Protein AF-A0A2Z6R8T0-F1 (afdb_monomer)

Structure (mmCIF, N/CA/C/O backbone):
data_AF-A0A2Z6R8T0-F1
#
_entry.id   AF-A0A2Z6R8T0-F1
#
loop_
_atom_site.group_PDB
_atom_site.id
_atom_site.type_symbol
_atom_site.label_atom_id
_atom_site.label_alt_id
_atom_site.label_comp_id
_atom_site.label_asym_id
_atom_site.label_entity_id
_atom_site.label_seq_id
_atom_site.pdbx_PDB_ins_code
_atom_site.Cartn_x
_atom_site.Cartn_y
_atom_site.Cartn_z
_atom_site.occupancy
_atom_site.B_iso_or_equiv
_atom_site.auth_seq_id
_atom_site.auth_comp_id
_atom_site.auth_asym_id
_atom_site.auth_atom_id
_atom_site.pdbx_PDB_model_num
ATOM 1 N N . MET A 1 1 ? 4.415 -31.921 24.844 1.00 36.06 1 MET A N 1
ATOM 2 C CA . MET A 1 1 ? 5.696 -31.479 24.240 1.00 36.06 1 MET A CA 1
ATOM 3 C C . MET A 1 1 ? 5.583 -31.137 22.751 1.00 36.06 1 MET A C 1
ATOM 5 O O . MET A 1 1 ? 6.279 -30.236 22.316 1.00 36.06 1 MET A O 1
ATOM 9 N N . THR A 1 2 ? 4.698 -31.768 21.972 1.00 36.16 2 THR A N 1
ATOM 10 C CA . THR A 1 2 ? 4.536 -31.532 20.517 1.00 36.16 2 THR A CA 1
ATOM 11 C C . THR A 1 2 ? 3.892 -30.192 20.123 1.00 36.16 2 THR A C 1
ATOM 13 O O . THR A 1 2 ? 4.197 -29.672 19.056 1.00 36.16 2 THR A O 1
ATOM 16 N N . GLN A 1 3 ? 3.053 -29.580 20.970 1.00 38.09 3 GLN A N 1
ATOM 17 C CA . GLN A 1 3 ? 2.440 -28.269 20.673 1.00 38.09 3 GLN A CA 1
ATOM 18 C C . GLN A 1 3 ? 3.437 -27.099 20.711 1.00 38.09 3 GLN A C 1
ATOM 20 O O . GLN A 1 3 ? 3.362 -26.214 19.866 1.00 38.09 3 GLN A O 1
ATOM 25 N N . GLN A 1 4 ? 4.405 -27.118 21.634 1.00 33.84 4 GLN A N 1
ATOM 26 C CA . GLN A 1 4 ? 5.389 -26.035 21.775 1.00 33.84 4 GLN A CA 1
ATOM 27 C C . GLN A 1 4 ? 6.433 -26.021 20.649 1.00 33.84 4 GLN A C 1
ATOM 29 O O . GLN A 1 4 ? 6.878 -24.946 20.258 1.00 33.84 4 GLN A O 1
ATOM 34 N N . LEU A 1 5 ? 6.783 -27.181 20.075 1.00 37.91 5 LEU A N 1
ATOM 35 C CA . LEU A 1 5 ? 7.640 -27.223 18.880 1.00 37.91 5 LEU A CA 1
ATOM 36 C C . LEU A 1 5 ? 6.941 -26.611 17.651 1.00 37.91 5 LEU A C 1
ATOM 38 O O . LEU A 1 5 ? 7.591 -25.952 16.843 1.00 37.91 5 LEU A O 1
ATOM 42 N N . ASN A 1 6 ? 5.617 -26.772 17.537 1.00 51.34 6 ASN A N 1
ATOM 43 C CA . ASN A 1 6 ? 4.845 -26.274 16.397 1.00 51.34 6 ASN A CA 1
ATOM 44 C C . ASN A 1 6 ? 4.724 -24.740 16.380 1.00 51.34 6 ASN A C 1
ATOM 46 O O . ASN A 1 6 ? 4.788 -24.145 15.308 1.00 51.34 6 ASN A O 1
ATOM 50 N N . GLU A 1 7 ? 4.585 -24.072 17.528 1.00 50.59 7 GLU A N 1
ATOM 51 C CA . GLU A 1 7 ? 4.497 -22.601 17.568 1.00 50.59 7 GLU A CA 1
ATOM 52 C C . GLU A 1 7 ? 5.821 -21.923 17.201 1.00 50.59 7 GLU A C 1
ATOM 54 O O . GLU A 1 7 ? 5.829 -20.927 16.476 1.00 50.59 7 GLU A O 1
ATOM 59 N N . VAL A 1 8 ? 6.947 -22.488 17.642 1.00 51.62 8 VAL A N 1
ATOM 60 C CA . VAL A 1 8 ? 8.281 -21.916 17.405 1.00 51.62 8 VAL A CA 1
ATOM 61 C C . VAL A 1 8 ? 8.674 -22.008 15.927 1.00 51.62 8 VAL A C 1
ATOM 63 O O . VAL A 1 8 ? 9.162 -21.029 15.355 1.00 51.62 8 VAL A O 1
ATOM 66 N N . GLU A 1 9 ? 8.401 -23.140 15.273 1.00 55.25 9 GLU A N 1
ATOM 67 C CA . GLU A 1 9 ? 8.632 -23.310 13.830 1.00 55.25 9 GLU A CA 1
ATOM 68 C C . GLU A 1 9 ? 7.713 -22.420 12.985 1.00 55.25 9 GLU A C 1
ATOM 70 O O . GLU A 1 9 ? 8.136 -21.840 11.987 1.00 55.25 9 GLU A O 1
ATOM 75 N N . THR A 1 10 ? 6.453 -22.268 13.397 1.00 55.56 10 THR A N 1
ATOM 76 C CA . THR A 1 10 ? 5.483 -21.451 12.656 1.00 55.56 10 THR A CA 1
ATOM 77 C C . THR A 1 10 ? 5.811 -19.961 12.790 1.00 55.56 10 THR A C 1
ATOM 79 O O . THR A 1 10 ? 5.763 -19.226 11.804 1.00 55.56 10 THR A O 1
ATOM 82 N N . SER A 1 11 ? 6.237 -19.525 13.979 1.00 58.16 11 SER A N 1
ATOM 83 C CA . SER A 1 11 ? 6.697 -18.156 14.237 1.00 58.16 11 SER A CA 1
ATOM 84 C C . SER A 1 11 ? 7.939 -17.804 13.410 1.00 58.16 11 SER A C 1
ATOM 86 O O . SER A 1 11 ? 7.965 -16.790 12.710 1.00 58.16 11 SER A O 1
ATOM 88 N N . THR A 1 12 ? 8.935 -18.695 13.378 1.00 61.31 12 THR A N 1
ATOM 89 C CA . THR A 1 12 ? 10.154 -18.494 12.574 1.00 61.31 12 THR A CA 1
ATOM 90 C C . THR A 1 12 ? 9.884 -18.499 11.063 1.00 61.31 12 THR A C 1
ATOM 92 O O . THR A 1 12 ? 10.553 -17.779 10.314 1.00 61.31 12 THR A O 1
ATOM 95 N N . LEU A 1 13 ? 8.879 -19.247 10.593 1.00 59.88 13 LEU A N 1
ATOM 96 C CA . LEU A 1 13 ? 8.435 -19.232 9.195 1.00 59.88 13 LEU A CA 1
ATOM 97 C C . LEU A 1 13 ? 7.748 -17.905 8.822 1.00 59.88 13 LEU A C 1
ATOM 99 O O . LEU A 1 13 ? 8.055 -17.317 7.781 1.00 59.88 13 LEU A O 1
ATOM 103 N N . PHE A 1 14 ? 6.864 -17.401 9.690 1.00 60.88 14 PHE A N 1
ATOM 104 C CA . PHE A 1 14 ? 6.216 -16.100 9.506 1.00 60.88 14 PHE A CA 1
ATOM 105 C C . PHE A 1 14 ? 7.237 -14.958 9.502 1.00 60.88 14 PHE A C 1
ATOM 107 O O . PHE A 1 14 ? 7.169 -14.087 8.634 1.00 60.88 14 PHE A O 1
ATOM 114 N N . GLU A 1 15 ? 8.240 -14.995 10.382 1.00 61.56 15 GLU A N 1
ATOM 115 C CA . GLU A 1 15 ? 9.331 -14.015 10.384 1.00 61.56 15 GLU A CA 1
ATOM 116 C C . GLU A 1 15 ? 10.131 -14.011 9.070 1.00 61.56 15 GLU A C 1
ATOM 118 O O . GLU A 1 15 ? 10.481 -12.939 8.565 1.00 61.56 15 GLU A O 1
ATOM 123 N N . ARG A 1 16 ? 10.392 -15.179 8.460 1.00 58.00 16 ARG A N 1
ATOM 124 C CA . ARG A 1 16 ? 11.069 -15.260 7.148 1.00 58.00 16 ARG A CA 1
ATOM 125 C C . ARG A 1 16 ? 10.216 -14.711 6.004 1.00 58.00 16 ARG A C 1
ATOM 127 O O . ARG A 1 16 ? 10.747 -14.034 5.120 1.00 58.00 16 ARG A O 1
ATOM 134 N N . LEU A 1 17 ? 8.908 -14.962 6.014 1.00 54.94 17 LEU A N 1
ATOM 135 C CA . LEU A 1 17 ? 7.981 -14.450 4.996 1.00 54.94 17 LEU A CA 1
ATOM 136 C C . LEU A 1 17 ? 7.790 -12.928 5.097 1.00 54.94 17 LEU A C 1
ATOM 138 O O . LEU A 1 17 ? 7.746 -12.234 4.079 1.00 54.94 17 LEU A O 1
ATOM 142 N N . VAL A 1 18 ? 7.766 -12.391 6.320 1.00 58.59 18 VAL A N 1
ATOM 143 C CA . VAL A 1 18 ? 7.743 -10.942 6.570 1.00 58.59 18 VAL A CA 1
ATOM 144 C C . VAL A 1 18 ? 9.048 -10.289 6.103 1.00 58.59 18 VAL A C 1
ATOM 146 O O . VAL A 1 18 ? 9.000 -9.275 5.408 1.00 58.59 18 VAL A O 1
ATOM 149 N N . LYS A 1 19 ? 10.210 -10.899 6.385 1.00 57.78 19 LYS A N 1
ATOM 150 C CA . LYS A 1 19 ? 11.523 -10.410 5.915 1.00 57.78 19 LYS A CA 1
ATOM 151 C C . LYS A 1 19 ? 11.686 -10.438 4.393 1.00 57.78 19 LYS A C 1
ATOM 153 O O . LYS A 1 19 ? 12.474 -9.668 3.853 1.00 57.78 19 LYS A O 1
ATOM 158 N N . THR A 1 20 ? 10.968 -11.310 3.685 1.00 50.81 20 THR A N 1
ATOM 159 C CA . THR A 1 20 ? 11.075 -11.428 2.222 1.00 50.81 20 THR A CA 1
ATOM 160 C C . THR A 1 20 ? 10.117 -10.525 1.445 1.00 50.81 20 THR A C 1
ATOM 162 O O . THR A 1 20 ? 10.292 -10.420 0.233 1.00 50.81 20 THR A O 1
ATOM 165 N N . GLY A 1 21 ? 9.203 -9.813 2.118 1.00 47.00 21 GLY A N 1
ATOM 166 C CA . GLY A 1 21 ? 8.286 -8.841 1.507 1.00 47.00 21 GLY A CA 1
ATOM 167 C C . GLY A 1 21 ? 6.941 -9.420 1.046 1.00 47.00 21 GLY A C 1
ATOM 168 O O . GLY A 1 21 ? 6.123 -8.692 0.494 1.00 47.00 21 GLY A O 1
ATOM 169 N N . ASN A 1 22 ? 6.664 -10.701 1.311 1.00 52.53 22 ASN A N 1
ATOM 170 C CA . ASN A 1 22 ? 5.458 -11.408 0.855 1.00 52.53 22 ASN A CA 1
ATOM 171 C C . ASN A 1 22 ? 4.280 -11.282 1.844 1.00 52.53 22 ASN A C 1
ATOM 173 O O . ASN A 1 22 ? 3.711 -12.273 2.308 1.00 52.53 22 ASN A O 1
ATOM 177 N N . GLN A 1 23 ? 3.901 -10.045 2.178 1.00 56.34 23 GLN A N 1
ATOM 178 C CA . GLN A 1 23 ? 2.890 -9.752 3.205 1.00 56.34 23 GLN A CA 1
ATOM 179 C C . GLN A 1 23 ? 1.462 -10.199 2.837 1.00 56.34 23 GLN A C 1
ATOM 181 O O . GLN A 1 23 ? 0.683 -10.529 3.732 1.00 56.34 23 GLN A O 1
ATOM 186 N N . GLU A 1 24 ? 1.100 -10.253 1.550 1.00 53.66 24 GLU A N 1
ATOM 187 C CA . GLU A 1 24 ? -0.225 -10.743 1.129 1.00 53.66 24 GLU A CA 1
ATOM 188 C C . GLU A 1 24 ? -0.387 -12.252 1.333 1.00 53.66 24 GLU A C 1
ATOM 190 O O . GLU A 1 24 ? -1.402 -12.688 1.874 1.00 53.66 24 GLU A O 1
ATOM 195 N N . LYS A 1 25 ? 0.641 -13.048 1.017 1.00 55.81 25 LYS A N 1
ATOM 196 C CA . LYS A 1 25 ? 0.632 -14.501 1.260 1.00 55.81 25 LYS A CA 1
ATOM 197 C C . LYS A 1 25 ? 0.604 -14.835 2.753 1.00 55.81 25 LYS A C 1
ATOM 199 O O . LYS A 1 25 ? -0.057 -15.786 3.154 1.00 55.81 25 LYS A O 1
ATOM 204 N N . VAL A 1 26 ? 1.241 -14.012 3.593 1.00 57.81 26 VAL A N 1
ATOM 205 C CA . VAL A 1 26 ? 1.139 -14.107 5.061 1.00 57.81 26 VAL A CA 1
ATOM 206 C C . VAL A 1 26 ? -0.297 -13.866 5.532 1.00 57.81 26 VAL A C 1
ATOM 208 O O . VAL A 1 26 ? -0.807 -14.643 6.336 1.00 57.81 26 VAL A O 1
ATOM 211 N N . LYS A 1 27 ? -0.982 -12.844 5.002 1.00 60.69 27 LYS A N 1
ATOM 212 C CA . LYS A 1 27 ? -2.396 -12.577 5.321 1.00 60.69 27 LYS A CA 1
ATOM 213 C C . LYS A 1 27 ? -3.312 -13.714 4.869 1.00 60.69 27 LYS A C 1
ATOM 215 O O . LYS A 1 27 ? -4.227 -14.072 5.604 1.00 60.69 27 LYS A O 1
ATOM 220 N N . GLU A 1 28 ? -3.057 -14.302 3.704 1.00 62.91 28 GLU A N 1
ATOM 221 C CA . GLU A 1 28 ? -3.841 -15.424 3.180 1.00 62.91 28 GLU A CA 1
ATOM 222 C C . GLU A 1 28 ? -3.639 -16.714 3.996 1.00 62.91 28 GLU A C 1
ATOM 224 O O . GLU A 1 28 ? -4.601 -17.426 4.281 1.00 62.91 28 GLU A O 1
ATOM 229 N N . LEU A 1 29 ? -2.407 -16.984 4.443 1.00 60.78 29 LEU A N 1
ATOM 230 C CA . LEU A 1 29 ? -2.080 -18.107 5.330 1.00 60.78 29 LEU A CA 1
ATOM 231 C C . LEU A 1 29 ? -2.691 -17.941 6.724 1.00 60.78 29 LEU A C 1
ATOM 233 O O . LEU A 1 29 ? -3.266 -18.889 7.254 1.00 60.78 29 LEU A O 1
ATOM 237 N N . ILE A 1 30 ? -2.622 -16.734 7.294 1.00 60.47 30 ILE A N 1
ATOM 238 C CA . ILE A 1 30 ? -3.270 -16.402 8.570 1.00 60.47 30 ILE A CA 1
ATOM 239 C C . ILE A 1 30 ? -4.784 -16.590 8.446 1.00 60.47 30 ILE A C 1
ATOM 241 O O . ILE A 1 30 ? -5.392 -17.258 9.278 1.00 60.47 30 ILE A O 1
ATOM 245 N N . LYS A 1 31 ? -5.390 -16.075 7.372 1.00 62.12 31 LYS A N 1
ATOM 246 C CA . LYS A 1 31 ? -6.821 -16.231 7.099 1.00 62.12 31 LYS A CA 1
ATOM 247 C C . LYS A 1 31 ? -7.223 -17.710 6.998 1.00 62.12 31 LYS A C 1
ATOM 249 O O . LYS A 1 31 ? -8.135 -18.124 7.702 1.00 62.12 31 LYS A O 1
ATOM 254 N N . LYS A 1 32 ? -6.485 -18.529 6.237 1.00 60.16 32 LYS A N 1
ATOM 255 C CA . LYS A 1 32 ? -6.730 -19.983 6.120 1.00 60.16 32 LYS A CA 1
ATOM 256 C C . LYS A 1 32 ? -6.549 -20.742 7.440 1.00 60.16 32 LYS A C 1
ATOM 258 O O . LYS A 1 32 ? -7.239 -21.735 7.660 1.00 60.16 32 LYS A O 1
ATOM 263 N N . TYR A 1 33 ? -5.633 -20.300 8.304 1.00 57.03 33 TYR A N 1
ATOM 264 C CA . TYR A 1 33 ? -5.404 -20.905 9.619 1.00 57.03 33 TYR A CA 1
ATOM 265 C C . TYR A 1 33 ? -6.569 -20.643 10.585 1.00 57.03 33 TYR A C 1
ATOM 267 O O . TYR A 1 33 ? -6.997 -21.554 11.289 1.00 57.03 33 TYR A O 1
ATOM 275 N N . TYR A 1 34 ? -7.121 -19.426 10.587 1.00 50.69 34 TYR A N 1
ATOM 276 C CA . TYR A 1 34 ? -8.249 -19.074 11.453 1.00 50.69 34 TYR A CA 1
ATOM 277 C C . TYR A 1 34 ? -9.602 -19.555 10.900 1.00 50.69 34 TYR A C 1
ATOM 279 O O . TYR A 1 34 ? -10.393 -20.095 11.664 1.00 50.69 34 TYR A O 1
ATOM 287 N N . GLU A 1 35 ? -9.834 -19.504 9.583 1.00 52.47 35 GLU A N 1
ATOM 288 C CA . GLU A 1 35 ? -11.075 -20.008 8.960 1.00 52.47 35 GLU A CA 1
ATOM 289 C C . GLU A 1 35 ? -11.268 -21.526 9.131 1.00 52.47 35 GLU A C 1
ATOM 291 O O . GLU A 1 35 ? -12.398 -22.008 9.183 1.00 52.47 35 GLU A O 1
ATOM 296 N N . LYS A 1 36 ? -10.184 -22.304 9.259 1.00 51.44 36 LYS A N 1
ATOM 297 C CA . LYS A 1 36 ? -10.261 -23.756 9.508 1.00 51.44 36 LYS A CA 1
ATOM 298 C C . LYS A 1 36 ? -10.483 -24.124 10.981 1.00 51.44 36 LYS A C 1
ATOM 300 O O . LYS A 1 36 ? -10.856 -25.265 11.245 1.00 51.44 36 LYS A O 1
ATOM 305 N N . ASN A 1 37 ? -10.290 -23.188 11.914 1.00 47.38 37 ASN A N 1
ATOM 306 C CA . ASN A 1 37 ? -10.560 -23.395 13.341 1.00 47.38 37 ASN A CA 1
ATOM 307 C C . ASN A 1 37 ? -12.014 -23.074 13.739 1.00 47.38 37 ASN A C 1
ATOM 309 O O . ASN A 1 37 ? -12.416 -23.433 14.842 1.00 47.38 37 ASN A O 1
ATOM 313 N N . ASP A 1 38 ? -12.807 -22.486 12.835 1.00 41.19 38 ASP A N 1
ATOM 314 C CA . ASP A 1 38 ? -14.215 -22.129 13.076 1.00 41.19 38 ASP A CA 1
ATOM 315 C C . ASP A 1 38 ? -15.236 -23.180 12.581 1.00 41.19 38 ASP A C 1
ATOM 317 O O . ASP A 1 38 ? -16.443 -22.988 12.732 1.00 41.19 38 ASP A O 1
ATOM 321 N N . ILE A 1 39 ? -14.808 -24.321 12.019 1.00 42.84 39 ILE A N 1
ATOM 322 C CA . ILE A 1 39 ? -15.738 -25.371 11.557 1.00 42.84 39 ILE A CA 1
ATOM 323 C C . ILE A 1 39 ? -15.861 -26.480 12.610 1.00 42.84 39 ILE A C 1
ATOM 325 O O . ILE A 1 39 ? -14.972 -27.319 12.785 1.00 42.84 39 ILE A O 1
ATOM 329 N N . GLY A 1 40 ? -17.009 -26.468 13.289 1.00 41.66 40 GLY A N 1
ATOM 330 C CA . GLY A 1 40 ? -17.415 -27.412 14.324 1.00 41.66 40 GLY A CA 1
ATOM 331 C C . GLY A 1 40 ? -17.346 -28.896 13.934 1.00 41.66 40 GLY A C 1
ATOM 332 O O . GLY A 1 40 ? -17.469 -29.285 12.774 1.00 41.66 40 GLY A O 1
ATOM 333 N N . GLU A 1 41 ? -17.064 -29.694 14.968 1.00 49.62 41 GLU A N 1
ATOM 334 C CA . GLU A 1 41 ? -17.566 -31.046 15.270 1.00 49.62 41 GLU A CA 1
ATOM 335 C C . GLU A 1 41 ? -17.915 -31.966 14.082 1.00 49.62 41 GLU A C 1
ATOM 337 O O . GLU A 1 41 ? -18.924 -31.781 13.411 1.00 49.62 41 GLU A O 1
ATOM 342 N N . GLY A 1 42 ? -17.124 -33.034 13.863 1.00 46.06 42 GLY A N 1
ATOM 343 C CA . GLY A 1 42 ? -17.616 -34.130 13.013 1.00 46.06 42 GLY A CA 1
ATOM 344 C C . GLY A 1 42 ? -16.653 -35.197 12.481 1.00 46.06 42 GLY A C 1
ATOM 345 O O . GLY A 1 42 ? -17.133 -36.165 11.905 1.00 46.06 42 GLY A O 1
ATOM 346 N N . SER A 1 43 ? -15.326 -35.108 12.633 1.00 46.69 43 SER A N 1
ATOM 347 C CA . SER A 1 43 ? -14.443 -36.183 12.130 1.00 46.69 43 SER A CA 1
ATOM 348 C C . SER A 1 43 ? -13.223 -36.422 13.013 1.00 46.69 43 SER A C 1
ATOM 350 O O . SER A 1 43 ? -12.589 -35.455 13.438 1.00 46.69 43 SER A O 1
ATOM 352 N N . SER A 1 44 ? -12.906 -37.706 13.238 1.00 55.34 44 SER A N 1
ATOM 353 C CA . SER A 1 44 ? -11.791 -38.223 14.049 1.00 55.34 44 SER A CA 1
ATOM 354 C C . SER A 1 44 ? -10.526 -37.362 13.935 1.00 55.34 44 SER A C 1
ATOM 356 O O . SER A 1 44 ? -10.038 -37.101 12.829 1.00 55.34 44 SER A O 1
ATOM 358 N N . GLN A 1 45 ? -10.029 -36.899 15.087 1.00 49.84 45 GLN A N 1
ATOM 359 C CA . GLN A 1 45 ? -8.907 -35.961 15.206 1.00 49.84 45 GLN A CA 1
ATOM 360 C C . GLN A 1 45 ? -7.658 -36.425 14.438 1.00 49.84 45 GLN A C 1
ATOM 362 O O . GLN A 1 45 ? -6.983 -35.592 13.835 1.00 49.84 45 GLN A O 1
ATOM 367 N N . ASP A 1 46 ? -7.404 -37.731 14.354 1.00 47.78 46 ASP A N 1
ATOM 368 C CA . ASP A 1 46 ? -6.201 -38.280 13.715 1.00 47.78 46 ASP A CA 1
ATOM 369 C C . ASP A 1 46 ? -6.201 -38.142 12.186 1.00 47.78 46 ASP A C 1
ATOM 371 O O . ASP A 1 46 ? -5.163 -37.889 11.570 1.00 47.78 46 ASP A O 1
ATOM 375 N N . TYR A 1 47 ? -7.373 -38.229 11.546 1.00 53.12 47 TYR A N 1
ATOM 376 C CA . TYR A 1 47 ? -7.482 -38.010 10.100 1.00 53.12 47 TYR A CA 1
ATOM 377 C C . TYR A 1 47 ? -7.314 -36.523 9.748 1.00 53.12 47 TYR A C 1
ATOM 379 O O . TYR A 1 47 ? -6.727 -36.175 8.722 1.00 53.12 47 TYR A O 1
ATOM 387 N N . ARG A 1 48 ? -7.782 -35.630 10.632 1.00 54.25 48 ARG A N 1
ATOM 388 C CA . ARG A 1 48 ? -7.613 -34.175 10.493 1.00 54.25 48 ARG A CA 1
ATOM 389 C C . ARG A 1 48 ? -6.148 -33.759 10.634 1.00 54.25 48 ARG A C 1
ATOM 391 O O . ARG A 1 48 ? -5.679 -32.975 9.814 1.00 54.25 48 ARG A O 1
ATOM 398 N N . ILE A 1 49 ? -5.425 -34.302 11.614 1.00 53.47 49 ILE A N 1
ATOM 399 C CA . ILE A 1 49 ? -4.008 -33.978 11.847 1.00 53.47 49 ILE A CA 1
ATOM 400 C C . ILE A 1 49 ? -3.145 -34.426 10.660 1.00 53.47 49 ILE A C 1
ATOM 402 O O . ILE A 1 49 ? -2.401 -33.615 10.114 1.00 53.47 49 ILE A O 1
ATOM 406 N N . ASN A 1 50 ? -3.323 -35.659 10.176 1.00 58.62 50 ASN A N 1
ATOM 407 C CA . ASN A 1 50 ? -2.564 -36.167 9.027 1.00 58.62 50 ASN A CA 1
ATOM 408 C C . ASN A 1 50 ? -2.817 -35.371 7.737 1.00 58.62 50 ASN A C 1
ATOM 410 O O . ASN A 1 50 ? -1.894 -35.116 6.961 1.00 58.62 50 ASN A O 1
ATOM 414 N N . LYS A 1 51 ? -4.061 -34.933 7.506 1.00 60.00 51 LYS A N 1
ATOM 415 C CA . LYS A 1 51 ? -4.393 -34.092 6.348 1.00 60.00 51 LYS A CA 1
ATOM 416 C C . LYS A 1 51 ? -3.742 -32.708 6.446 1.00 60.00 51 LYS A C 1
ATOM 418 O O . LYS A 1 51 ? -3.220 -32.209 5.451 1.00 60.00 51 LYS A O 1
ATOM 423 N N . LEU A 1 52 ? -3.729 -32.114 7.639 1.00 55.59 52 LEU A N 1
ATOM 424 C CA . LEU A 1 52 ? -3.073 -30.828 7.886 1.00 55.59 52 LEU A CA 1
ATOM 425 C C . LEU A 1 52 ? -1.545 -30.921 7.755 1.00 55.59 52 LEU A C 1
ATOM 427 O O . LEU A 1 52 ? -0.932 -29.995 7.231 1.00 55.59 52 LEU A O 1
ATOM 431 N N . GLU A 1 53 ? -0.923 -32.033 8.154 1.00 60.06 53 GLU A N 1
ATOM 432 C CA . GLU A 1 53 ? 0.519 -32.251 7.965 1.00 60.06 53 GLU A CA 1
ATOM 433 C C . GLU A 1 53 ? 0.912 -32.411 6.490 1.00 60.06 53 GLU A C 1
ATOM 435 O O . GLU A 1 53 ? 1.941 -31.878 6.058 1.00 60.06 53 GLU A O 1
ATOM 440 N N . LEU A 1 54 ? 0.085 -33.095 5.694 1.00 65.62 54 LEU A N 1
ATOM 441 C CA . LEU A 1 54 ? 0.279 -33.214 4.246 1.00 65.62 54 LEU A CA 1
ATOM 442 C C . LEU A 1 54 ? 0.135 -31.861 3.536 1.00 65.62 54 LEU A C 1
ATOM 444 O O . LEU A 1 54 ? 0.984 -31.506 2.716 1.00 65.62 54 LEU A O 1
ATOM 448 N N . GLU A 1 55 ? -0.885 -31.077 3.891 1.00 58.75 55 GLU A N 1
ATOM 449 C CA . GLU A 1 55 ? -1.079 -29.723 3.356 1.00 58.75 55 GLU A CA 1
ATOM 450 C C . GLU A 1 55 ? 0.050 -28.770 3.797 1.00 58.75 55 GLU A C 1
ATOM 452 O O . GLU A 1 55 ? 0.538 -27.982 2.985 1.00 58.75 55 GLU A O 1
ATOM 457 N N . LYS A 1 56 ? 0.554 -28.895 5.037 1.00 59.62 56 LYS A N 1
ATOM 458 C CA . LYS A 1 56 ? 1.734 -28.156 5.529 1.00 59.62 56 LYS A CA 1
ATOM 459 C C . LYS A 1 56 ? 2.973 -28.470 4.685 1.00 59.62 56 LYS A C 1
ATOM 461 O O . LYS A 1 56 ? 3.669 -27.548 4.265 1.00 59.62 56 LYS A O 1
ATOM 466 N N . LYS A 1 57 ? 3.241 -29.749 4.392 1.00 67.94 57 LYS A N 1
ATOM 467 C CA . LYS A 1 57 ? 4.378 -30.154 3.542 1.00 67.94 57 LYS A CA 1
ATOM 468 C C . LYS A 1 57 ? 4.266 -29.627 2.110 1.00 67.94 57 LYS A C 1
ATOM 470 O O . LYS A 1 57 ? 5.278 -29.213 1.550 1.00 67.94 57 LYS A O 1
ATOM 475 N N . ALA A 1 58 ? 3.065 -29.623 1.532 1.00 65.81 58 ALA A N 1
ATOM 476 C CA . ALA A 1 58 ? 2.839 -29.086 0.191 1.00 65.81 58 ALA A CA 1
ATOM 477 C C . ALA A 1 58 ? 3.123 -27.575 0.127 1.00 65.81 58 ALA A C 1
ATOM 479 O O . ALA A 1 58 ? 3.855 -27.127 -0.752 1.00 65.81 58 ALA A O 1
ATOM 480 N N . LEU A 1 59 ? 2.640 -26.816 1.116 1.00 58.06 59 LEU A N 1
ATOM 481 C CA . LEU A 1 59 ? 2.862 -25.370 1.203 1.00 58.06 59 LEU A CA 1
ATOM 482 C C . LEU A 1 59 ? 4.335 -25.007 1.425 1.00 58.06 59 LEU A C 1
ATOM 484 O O . LEU A 1 59 ? 4.826 -24.053 0.830 1.00 58.06 59 LEU A O 1
ATOM 488 N N . ILE A 1 60 ? 5.063 -25.772 2.246 1.00 64.19 60 ILE A N 1
ATOM 489 C CA . ILE A 1 60 ? 6.507 -25.561 2.443 1.00 64.19 60 ILE A CA 1
ATOM 490 C C . ILE A 1 60 ? 7.261 -25.729 1.118 1.00 64.19 60 ILE A C 1
ATOM 492 O O . ILE A 1 60 ? 8.119 -24.913 0.791 1.00 64.19 60 ILE A O 1
ATOM 496 N N . LYS A 1 61 ? 6.903 -26.747 0.328 1.00 69.12 61 LYS A N 1
ATOM 497 C CA . LYS A 1 61 ? 7.540 -27.014 -0.965 1.00 69.12 61 LYS A CA 1
ATOM 498 C C . LYS A 1 61 ? 7.282 -25.896 -1.984 1.00 69.12 61 LYS A C 1
ATOM 500 O O . LYS A 1 61 ? 8.202 -25.498 -2.688 1.00 69.12 61 LYS A O 1
ATOM 505 N N . GLU A 1 62 ? 6.063 -25.362 -2.014 1.00 62.47 62 GLU A N 1
ATOM 506 C CA . GLU A 1 62 ? 5.675 -24.242 -2.882 1.00 62.47 62 GLU A CA 1
ATOM 507 C C . GLU A 1 62 ? 6.389 -22.932 -2.486 1.00 62.47 62 GLU A C 1
ATOM 509 O O . GLU A 1 62 ? 6.804 -22.148 -3.339 1.00 62.47 62 GLU A O 1
ATOM 514 N N . ILE A 1 63 ? 6.613 -22.711 -1.185 1.00 55.94 63 ILE A N 1
ATOM 515 C CA . ILE A 1 63 ? 7.385 -21.568 -0.671 1.00 55.94 63 ILE A CA 1
ATOM 516 C C . ILE A 1 63 ? 8.869 -21.673 -1.050 1.00 55.94 63 ILE A C 1
ATOM 518 O O . ILE A 1 63 ? 9.458 -20.673 -1.462 1.00 55.94 63 ILE A O 1
ATOM 522 N N . ASP A 1 64 ? 9.470 -22.860 -0.945 1.00 63.19 64 ASP A N 1
ATOM 523 C CA . ASP A 1 64 ? 10.865 -23.086 -1.348 1.00 63.19 64 ASP A CA 1
ATOM 524 C C . ASP A 1 64 ? 11.077 -22.877 -2.858 1.00 63.19 64 ASP A C 1
ATOM 526 O O . ASP A 1 64 ? 12.149 -22.439 -3.281 1.00 63.19 64 ASP A O 1
ATOM 530 N N . GLU A 1 65 ? 10.061 -23.148 -3.679 1.00 67.56 65 GLU A N 1
ATOM 531 C CA . GLU A 1 65 ? 10.070 -22.845 -5.115 1.00 67.56 65 GLU A CA 1
ATOM 532 C C . GLU A 1 65 ? 10.007 -21.336 -5.389 1.00 67.56 65 GLU A C 1
ATOM 534 O O . GLU A 1 65 ? 10.775 -20.828 -6.203 1.00 67.56 65 GLU A O 1
ATOM 539 N N . LEU A 1 66 ? 9.187 -20.595 -4.640 1.00 53.25 66 LEU A N 1
ATOM 540 C CA . LEU A 1 66 ? 9.069 -19.135 -4.756 1.00 53.25 66 LEU A CA 1
ATOM 541 C C . LEU A 1 66 ? 10.311 -18.381 -4.257 1.00 53.25 66 LEU A C 1
ATOM 543 O O . LEU A 1 66 ? 10.613 -17.293 -4.742 1.00 53.25 66 LEU A O 1
ATOM 547 N N . LEU A 1 67 ? 11.052 -18.940 -3.297 1.00 54.44 67 LEU A N 1
ATOM 548 C CA . LEU A 1 67 ? 12.313 -18.365 -2.812 1.00 54.44 67 LEU A CA 1
ATOM 549 C C . LEU A 1 67 ? 13.479 -18.533 -3.800 1.00 54.44 67 LEU A C 1
ATOM 551 O O . LEU A 1 67 ? 14.508 -17.878 -3.628 1.00 54.44 67 LEU A O 1
ATOM 555 N N . LYS A 1 68 ? 13.331 -19.378 -4.829 1.00 60.91 68 LYS A N 1
ATOM 556 C CA . LYS A 1 68 ? 14.310 -19.512 -5.920 1.00 60.91 68 LYS A CA 1
ATOM 557 C C . LYS A 1 68 ? 14.148 -18.449 -7.009 1.00 60.91 68 LYS A C 1
ATOM 559 O O . LYS A 1 68 ? 15.042 -18.326 -7.846 1.00 60.91 68 LYS A O 1
ATOM 564 N N . GLU A 1 69 ? 13.058 -17.679 -7.018 1.00 46.38 69 GLU A N 1
ATOM 565 C CA . GLU A 1 69 ? 12.872 -16.613 -8.004 1.00 46.38 69 GLU A CA 1
ATOM 566 C C . GLU A 1 69 ? 13.727 -15.376 -7.656 1.00 46.38 69 GLU A C 1
ATOM 568 O O . GLU A 1 69 ? 13.676 -14.871 -6.528 1.00 46.38 69 GLU A O 1
ATOM 573 N N . PRO A 1 70 ? 14.545 -14.866 -8.597 1.00 39.94 70 PRO A N 1
ATOM 574 C CA . PRO A 1 70 ? 15.454 -13.760 -8.330 1.00 39.94 70 PRO A CA 1
ATOM 575 C C . PRO A 1 70 ? 14.682 -12.445 -8.162 1.00 39.94 70 PRO A C 1
ATOM 577 O O . PRO A 1 70 ? 13.884 -12.054 -9.015 1.00 39.94 70 PRO A O 1
ATOM 580 N N . LYS A 1 71 ? 14.955 -11.732 -7.063 1.00 45.38 71 LYS A N 1
ATOM 581 C CA . LYS A 1 71 ? 14.375 -10.413 -6.775 1.00 45.38 71 LYS A CA 1
ATOM 582 C C . LYS A 1 71 ? 14.954 -9.333 -7.703 1.00 45.38 71 LYS A C 1
ATOM 584 O O . LYS A 1 71 ? 16.168 -9.311 -7.902 1.00 45.38 71 LYS A O 1
ATOM 589 N N . PRO A 1 72 ? 14.139 -8.394 -8.218 1.00 40.56 72 PRO A N 1
ATOM 590 C CA . PRO A 1 72 ? 14.650 -7.177 -8.831 1.00 40.56 72 PRO A CA 1
ATOM 591 C C . PRO A 1 72 ? 15.037 -6.160 -7.745 1.00 40.56 72 PRO A C 1
ATOM 593 O O . PRO A 1 72 ? 14.202 -5.729 -6.951 1.00 40.56 72 PRO A O 1
ATOM 596 N N . ASP A 1 73 ? 16.308 -5.761 -7.731 1.00 35.12 73 ASP A N 1
ATOM 597 C CA . ASP A 1 73 ? 16.800 -4.637 -6.934 1.00 35.12 73 ASP A CA 1
ATOM 598 C C . ASP A 1 73 ? 16.296 -3.314 -7.527 1.00 35.12 73 ASP A C 1
ATOM 600 O O . ASP A 1 73 ? 16.699 -2.911 -8.623 1.00 35.12 73 ASP A O 1
ATOM 604 N N . VAL A 1 74 ? 15.432 -2.609 -6.795 1.00 39.47 74 VAL A N 1
ATOM 605 C CA . VAL A 1 74 ? 15.104 -1.206 -7.076 1.00 39.47 74 VAL A CA 1
ATOM 606 C C . VAL A 1 74 ? 15.165 -0.420 -5.768 1.00 39.47 74 VAL A C 1
ATOM 608 O O . VAL A 1 74 ? 14.293 -0.526 -4.909 1.00 39.47 74 VAL A O 1
ATOM 611 N N . GLN A 1 75 ? 16.231 0.367 -5.618 1.00 39.72 75 GLN A N 1
ATOM 612 C CA . GLN A 1 75 ? 16.353 1.399 -4.591 1.00 39.72 75 GLN A CA 1
ATOM 613 C C . GLN A 1 75 ? 15.491 2.602 -5.000 1.00 39.72 75 GLN A C 1
ATOM 615 O O . GLN A 1 75 ? 15.712 3.192 -6.055 1.00 39.72 75 GLN A O 1
ATOM 620 N N . ILE A 1 76 ? 14.510 2.962 -4.170 1.00 43.88 76 ILE A N 1
ATOM 621 C CA . ILE A 1 76 ? 13.763 4.223 -4.263 1.00 43.88 76 ILE A CA 1
ATOM 622 C C . ILE A 1 76 ? 13.919 4.910 -2.905 1.00 43.88 76 ILE A C 1
ATOM 624 O O . ILE A 1 76 ? 13.302 4.507 -1.921 1.00 43.88 76 ILE A O 1
ATOM 628 N N . GLU A 1 77 ? 14.808 5.899 -2.827 1.00 41.25 77 GLU A N 1
ATOM 629 C CA . GLU A 1 77 ? 15.126 6.616 -1.583 1.00 41.25 77 GLU A CA 1
ATOM 630 C C . GLU A 1 77 ? 14.227 7.829 -1.311 1.00 41.25 77 GLU A C 1
ATOM 632 O O . GLU A 1 77 ? 14.227 8.331 -0.195 1.00 41.25 77 GLU A O 1
ATOM 637 N N . SER A 1 78 ? 13.382 8.247 -2.256 1.00 39.94 78 SER A N 1
ATOM 638 C CA . SER A 1 78 ? 12.574 9.471 -2.129 1.00 39.94 78 SER A CA 1
ATOM 639 C C . SER A 1 78 ? 11.155 9.293 -1.563 1.00 39.94 78 SER A C 1
ATOM 641 O O . SER A 1 78 ? 10.417 10.265 -1.490 1.00 39.94 78 SER A O 1
ATOM 643 N N . THR A 1 79 ? 10.744 8.088 -1.147 1.00 46.12 79 THR A N 1
ATOM 644 C CA . THR A 1 79 ? 9.385 7.820 -0.603 1.00 46.12 79 THR A CA 1
ATOM 645 C C . THR A 1 79 ? 9.360 7.461 0.888 1.00 46.12 79 THR A C 1
ATOM 647 O O . THR A 1 79 ? 8.303 7.155 1.438 1.00 46.12 79 THR A O 1
ATOM 650 N N . LYS A 1 80 ? 10.511 7.480 1.573 1.00 47.16 80 LYS A N 1
ATOM 651 C CA . LYS A 1 80 ? 10.613 7.015 2.968 1.00 47.16 80 LYS A CA 1
ATOM 652 C C . LYS A 1 80 ? 10.018 7.981 3.997 1.00 47.16 80 LYS A C 1
ATOM 654 O O . LYS A 1 80 ? 9.555 7.503 5.027 1.00 47.16 80 LYS A O 1
ATOM 659 N N . GLU A 1 81 ? 10.003 9.287 3.736 1.00 43.69 81 GLU A N 1
ATOM 660 C CA . GLU A 1 81 ? 9.565 10.281 4.730 1.00 43.69 81 GLU A CA 1
ATOM 661 C C . GLU A 1 81 ? 8.038 10.293 4.912 1.00 43.69 81 GLU A C 1
ATOM 663 O O . GLU A 1 81 ? 7.579 10.099 6.038 1.00 43.69 81 GLU A O 1
ATOM 668 N N . GLU A 1 82 ? 7.242 10.331 3.834 1.00 46.00 82 GLU A N 1
ATOM 669 C CA . GLU A 1 82 ? 5.765 10.281 3.930 1.00 46.00 82 GLU A CA 1
ATOM 670 C C . GLU A 1 82 ? 5.237 8.946 4.494 1.00 46.00 82 GLU A C 1
ATOM 672 O O . GLU A 1 82 ? 4.249 8.911 5.226 1.00 46.00 82 GLU A O 1
ATOM 677 N N . LEU A 1 83 ? 5.914 7.826 4.213 1.00 47.59 83 LEU A N 1
ATOM 678 C CA . LEU A 1 83 ? 5.552 6.512 4.764 1.00 47.59 83 LEU A CA 1
ATOM 679 C C . LEU A 1 83 ? 5.953 6.344 6.239 1.00 47.59 83 LEU A C 1
ATOM 681 O O . LEU A 1 83 ? 5.435 5.446 6.909 1.00 47.59 83 LEU A O 1
ATOM 685 N N . SER A 1 84 ? 6.888 7.157 6.743 1.00 51.09 84 SER A N 1
ATOM 686 C CA . SER A 1 84 ? 7.342 7.092 8.137 1.00 51.09 84 SER A CA 1
ATOM 687 C C . SER A 1 84 ? 6.392 7.815 9.094 1.00 51.09 84 SER A C 1
ATOM 689 O O . SER A 1 84 ? 6.095 7.278 10.163 1.00 51.09 84 SER A O 1
ATOM 691 N N . GLU A 1 85 ? 5.835 8.959 8.681 1.00 53.59 85 GLU A N 1
ATOM 692 C CA . GLU A 1 85 ? 4.822 9.692 9.451 1.00 53.59 85 GLU A CA 1
ATOM 693 C C . GLU A 1 85 ? 3.500 8.915 9.523 1.00 53.59 85 GLU A C 1
ATOM 695 O O . GLU A 1 85 ? 2.946 8.730 10.611 1.00 53.59 85 GLU A O 1
ATOM 700 N N . ASP A 1 86 ? 3.045 8.352 8.396 1.00 56.38 86 ASP A N 1
ATOM 701 C CA . ASP A 1 86 ? 1.817 7.547 8.356 1.00 56.38 86 ASP A CA 1
ATOM 702 C C . ASP A 1 86 ? 1.943 6.244 9.175 1.00 56.38 86 ASP A C 1
ATOM 704 O O . ASP A 1 86 ? 0.975 5.793 9.796 1.00 56.38 86 ASP A O 1
ATOM 708 N N . LYS A 1 87 ? 3.143 5.643 9.244 1.00 59.22 87 LYS A N 1
ATOM 709 C CA . LYS A 1 87 ? 3.409 4.497 10.133 1.00 59.22 87 LYS A CA 1
ATOM 710 C C . LYS A 1 87 ? 3.326 4.879 11.608 1.00 59.22 87 LYS A C 1
ATOM 712 O O . LYS A 1 87 ? 2.714 4.138 12.375 1.00 59.22 87 LYS A O 1
ATOM 717 N N . GLY A 1 88 ? 3.896 6.023 11.992 1.00 65.94 88 GLY A N 1
ATOM 718 C CA . GLY A 1 88 ? 3.832 6.522 13.367 1.00 65.94 88 GLY A CA 1
ATOM 719 C C . GLY A 1 88 ? 2.396 6.804 13.820 1.00 65.94 88 GLY A C 1
ATOM 720 O O . GLY A 1 88 ? 2.015 6.451 14.938 1.00 65.94 88 GLY A O 1
ATOM 721 N N . GLY A 1 89 ? 1.565 7.358 12.931 1.00 75.69 89 GLY A N 1
ATOM 722 C CA . GLY A 1 89 ? 0.143 7.594 13.195 1.00 75.69 89 GLY A CA 1
ATOM 723 C C . GLY A 1 89 ? -0.663 6.306 13.396 1.00 75.69 89 GLY A C 1
ATOM 724 O O . GLY A 1 89 ? -1.462 6.207 14.333 1.00 75.69 89 GLY A O 1
ATOM 725 N N . LEU A 1 90 ? -0.422 5.294 12.560 1.00 72.94 90 LEU A N 1
ATOM 726 C CA . LEU A 1 90 ? -1.134 4.019 12.629 1.00 72.94 90 LEU A CA 1
ATOM 727 C C . LEU A 1 90 ? -0.736 3.198 13.863 1.00 72.94 90 LEU A C 1
ATOM 729 O O . LEU A 1 90 ? -1.589 2.603 14.522 1.00 72.94 90 LEU A O 1
ATOM 733 N N . GLU A 1 91 ? 0.551 3.203 14.208 1.00 76.69 91 GLU A N 1
ATOM 734 C CA . GLU A 1 91 ? 1.080 2.530 15.395 1.00 76.69 91 GLU A CA 1
ATOM 735 C C . GLU A 1 91 ? 0.560 3.184 16.687 1.00 76.69 91 GLU A C 1
ATOM 737 O O . GLU A 1 91 ? 0.136 2.487 17.614 1.00 76.69 91 GLU A O 1
ATOM 742 N N . HIS A 1 92 ? 0.465 4.519 16.711 1.00 79.06 92 HIS A N 1
ATOM 743 C CA . HIS A 1 92 ? -0.172 5.262 17.797 1.00 79.06 92 HIS A CA 1
ATOM 744 C C . HIS A 1 92 ? -1.654 4.889 17.965 1.00 79.06 92 HIS A C 1
ATOM 746 O O . HIS A 1 92 ? -2.092 4.571 19.073 1.00 79.06 92 HIS A O 1
ATOM 752 N N . LEU A 1 93 ? -2.438 4.887 16.881 1.00 75.94 93 LEU A N 1
ATOM 753 C CA . LEU A 1 93 ? -3.860 4.534 16.942 1.00 75.94 93 LEU A CA 1
ATOM 754 C C . LEU A 1 93 ? -4.083 3.075 17.348 1.00 75.94 93 LEU A C 1
ATOM 756 O O . LEU A 1 93 ? -4.998 2.787 18.119 1.00 75.94 93 LEU A O 1
ATOM 760 N N . LEU A 1 94 ? -3.232 2.156 16.888 1.00 77.38 94 LEU A N 1
ATOM 761 C CA . LEU A 1 94 ? -3.297 0.752 17.286 1.00 77.38 94 LEU A CA 1
ATOM 762 C C . LEU A 1 94 ? -3.017 0.585 18.786 1.00 77.38 94 LEU A C 1
ATOM 764 O O . LEU A 1 94 ? -3.704 -0.176 19.474 1.00 77.38 94 LEU A O 1
ATOM 768 N N . ASN A 1 95 ? -2.044 1.331 19.314 1.00 77.81 95 ASN A N 1
ATOM 769 C CA . ASN A 1 95 ? -1.762 1.354 20.743 1.00 77.81 95 ASN A CA 1
ATOM 770 C C . ASN A 1 95 ? -2.936 1.943 21.546 1.00 77.81 95 ASN A C 1
ATOM 772 O O . ASN A 1 95 ? -3.315 1.400 22.584 1.00 77.81 95 ASN A O 1
ATOM 776 N N . GLU A 1 96 ? -3.576 3.001 21.046 1.00 77.56 96 GLU A N 1
ATOM 777 C CA . GLU A 1 96 ? -4.762 3.594 21.671 1.00 77.56 96 GLU A CA 1
ATOM 778 C C . GLU A 1 96 ? -5.946 2.610 21.708 1.00 77.56 96 GLU A C 1
ATOM 780 O O . GLU A 1 96 ? -6.570 2.428 22.756 1.00 77.56 96 GLU A O 1
ATOM 785 N N . VAL A 1 97 ? -6.211 1.896 20.608 1.00 75.25 97 VAL A N 1
ATOM 786 C CA . VAL A 1 97 ? -7.222 0.823 20.543 1.00 75.25 97 VAL A CA 1
ATOM 787 C C . VAL A 1 97 ? -6.914 -0.278 21.558 1.00 75.25 97 VAL A C 1
ATOM 789 O O . VAL A 1 97 ? -7.818 -0.752 22.253 1.00 75.25 97 VAL A O 1
ATOM 792 N N . LYS A 1 98 ? -5.641 -0.661 21.708 1.00 80.12 98 LYS A N 1
ATOM 793 C CA . LYS A 1 98 ? -5.210 -1.657 22.697 1.00 80.12 98 LYS A CA 1
ATOM 794 C C . LYS A 1 98 ? -5.495 -1.193 24.128 1.00 80.12 98 LYS A C 1
ATOM 796 O O . LYS A 1 98 ? -6.078 -1.951 24.904 1.00 80.12 98 LYS A O 1
ATOM 801 N N . ILE A 1 99 ? -5.150 0.050 24.466 1.00 80.19 99 ILE A N 1
ATOM 802 C CA . ILE A 1 99 ? -5.417 0.643 25.787 1.00 80.19 99 ILE A CA 1
ATOM 803 C C . ILE A 1 99 ? -6.926 0.690 26.065 1.00 80.19 99 ILE A C 1
ATOM 805 O O . ILE A 1 99 ? -7.374 0.237 27.120 1.00 80.19 99 ILE A O 1
ATOM 809 N N . LEU A 1 100 ? -7.724 1.173 25.109 1.00 77.56 100 LEU A N 1
ATOM 810 C CA . LEU A 1 100 ? -9.183 1.251 25.237 1.00 77.56 100 LEU A CA 1
ATOM 811 C C . LEU A 1 100 ? -9.832 -0.133 25.370 1.00 77.56 100 LEU A C 1
ATOM 813 O O . LEU A 1 100 ? -10.799 -0.294 26.114 1.00 77.56 100 LEU A O 1
ATOM 817 N N . THR A 1 101 ? -9.287 -1.148 24.698 1.00 74.25 101 THR A N 1
ATOM 818 C CA . THR A 1 101 ? -9.753 -2.536 24.820 1.00 74.25 101 THR A CA 1
ATOM 819 C C . THR A 1 101 ? -9.517 -3.067 26.231 1.00 74.25 101 THR A C 1
ATOM 821 O O . THR A 1 101 ? -10.426 -3.635 26.839 1.00 74.25 101 THR A O 1
ATOM 824 N N . VAL A 1 102 ? -8.330 -2.833 26.799 1.00 83.88 102 VAL A N 1
ATOM 825 C CA . VAL A 1 102 ? -8.030 -3.214 28.187 1.00 83.88 102 VAL A CA 1
ATOM 826 C C . VAL A 1 102 ? -8.975 -2.503 29.159 1.00 83.88 102 VAL A C 1
ATOM 828 O O . VAL A 1 102 ? -9.590 -3.155 30.003 1.00 83.88 102 VAL A O 1
ATOM 831 N N . ASP A 1 103 ? -9.163 -1.193 29.010 1.00 78.50 103 ASP A N 1
ATOM 832 C CA . ASP A 1 103 ? -10.062 -0.412 29.864 1.00 78.50 103 ASP A CA 1
ATOM 833 C C . ASP A 1 103 ? -11.522 -0.901 29.790 1.00 78.50 103 ASP A C 1
ATOM 835 O O . ASP A 1 103 ? -12.170 -1.110 30.821 1.00 78.50 103 ASP A O 1
ATOM 839 N N . ARG A 1 104 ? -12.020 -1.191 28.581 1.00 81.94 104 ARG A N 1
ATOM 840 C CA . ARG A 1 104 ? -13.341 -1.796 28.366 1.00 81.94 104 ARG A CA 1
ATOM 841 C C . ARG A 1 104 ? -13.479 -3.121 29.122 1.00 81.94 104 ARG A C 1
ATOM 843 O O . ARG A 1 104 ? -14.455 -3.301 29.848 1.00 81.94 104 ARG A O 1
ATOM 850 N N . THR A 1 105 ? -12.514 -4.033 28.984 1.00 78.88 105 THR A N 1
ATOM 851 C CA . THR A 1 105 ? -12.583 -5.347 29.656 1.00 78.88 105 THR A CA 1
ATOM 852 C C . THR A 1 105 ? -12.542 -5.225 31.180 1.00 78.88 105 THR A C 1
ATOM 854 O O . THR A 1 105 ? -13.211 -5.985 31.881 1.00 78.88 105 THR A O 1
ATOM 857 N N . LYS A 1 106 ? -11.805 -4.244 31.718 1.00 84.12 106 LYS A N 1
ATOM 858 C CA . LYS A 1 106 ? -11.783 -3.960 33.158 1.00 84.12 106 LYS A CA 1
ATOM 859 C C . LYS A 1 106 ? -13.161 -3.513 33.651 1.00 84.12 106 LYS A C 1
ATOM 861 O O . LYS A 1 106 ? -13.658 -4.062 34.634 1.00 84.12 106 LYS A O 1
ATOM 866 N N . LYS A 1 107 ? -13.805 -2.583 32.939 1.00 82.88 107 LYS A N 1
ATOM 867 C CA . LYS A 1 107 ? -15.168 -2.124 33.254 1.00 82.88 107 LYS A CA 1
ATOM 868 C C . LYS A 1 107 ? -16.200 -3.255 33.161 1.00 82.88 107 LYS A C 1
ATOM 870 O O . LYS A 1 107 ? -17.060 -3.358 34.031 1.00 82.88 107 LYS A O 1
ATOM 875 N N . GLU A 1 108 ? -16.095 -4.135 32.163 1.00 80.94 108 GLU A N 1
ATOM 876 C CA . GLU A 1 108 ? -16.962 -5.321 32.037 1.00 80.94 108 GLU A CA 1
ATOM 877 C C . GLU A 1 108 ? -16.837 -6.250 33.255 1.00 80.94 108 GLU A C 1
ATOM 879 O O . GLU A 1 108 ? -17.850 -6.664 33.819 1.00 80.94 108 GLU A O 1
ATOM 884 N N . LYS A 1 109 ? -15.612 -6.513 33.728 1.00 86.44 109 LYS A N 1
ATOM 885 C CA . LYS A 1 109 ? -15.384 -7.317 34.941 1.00 86.44 109 LYS A CA 1
ATOM 886 C C . LYS A 1 109 ? -15.963 -6.665 36.201 1.00 86.44 109 LYS A C 1
ATOM 888 O O . LYS A 1 109 ? -16.541 -7.360 37.035 1.00 86.44 109 LYS A O 1
ATOM 893 N N . GLU A 1 110 ? -15.828 -5.345 36.347 1.00 85.81 110 GLU A N 1
ATOM 894 C CA . GLU A 1 110 ? -16.417 -4.600 37.472 1.00 85.81 110 GLU A CA 1
ATOM 895 C C . GLU A 1 110 ? -17.950 -4.704 37.482 1.00 85.81 110 GLU A C 1
ATOM 897 O O . GLU A 1 110 ? -18.540 -4.941 38.538 1.00 85.81 110 GLU A O 1
ATOM 902 N N . ILE A 1 111 ? -18.590 -4.593 36.313 1.00 83.12 111 ILE A N 1
ATOM 903 C CA . ILE A 1 111 ? -20.043 -4.755 36.148 1.00 83.12 111 ILE A CA 1
ATOM 904 C C . ILE A 1 111 ? -20.488 -6.155 36.571 1.00 83.12 111 ILE A C 1
ATOM 906 O O . ILE A 1 111 ? -21.382 -6.264 37.407 1.00 83.12 111 ILE A O 1
ATOM 910 N N . ILE A 1 112 ? -19.828 -7.206 36.073 1.00 86.75 112 ILE A N 1
ATOM 911 C CA . ILE A 1 112 ? -20.153 -8.598 36.426 1.00 86.75 112 ILE A CA 1
ATOM 912 C C . ILE A 1 112 ? -20.049 -8.802 37.946 1.00 86.75 112 ILE A C 1
ATOM 914 O O . ILE A 1 112 ? -20.957 -9.349 38.570 1.00 86.75 112 ILE A O 1
ATOM 918 N N . SER A 1 113 ? -18.988 -8.287 38.579 1.00 88.69 113 SER A N 1
ATOM 919 C CA . SER A 1 113 ? -18.816 -8.385 40.035 1.00 88.69 113 SER A CA 1
ATOM 920 C C . SER A 1 113 ? -19.919 -7.662 40.822 1.00 88.69 113 SER A C 1
ATOM 922 O O . SER A 1 113 ? -20.368 -8.152 41.863 1.00 88.69 113 SER A O 1
ATOM 924 N N . LEU A 1 114 ? -20.365 -6.491 40.354 1.00 87.50 114 LEU A N 1
ATOM 925 C CA . LEU A 1 114 ? -21.473 -5.756 40.969 1.00 87.50 114 LEU A CA 1
ATOM 926 C C . LEU A 1 114 ? -22.802 -6.503 40.811 1.00 87.50 114 LEU A C 1
ATOM 928 O O . LEU A 1 114 ? -23.547 -6.610 41.785 1.00 87.50 114 LEU A O 1
ATOM 932 N N . GLU A 1 115 ? -23.075 -7.063 39.632 1.00 89.25 115 GLU A N 1
ATOM 933 C CA . GLU A 1 115 ? -24.276 -7.864 39.364 1.00 89.25 115 GLU A CA 1
ATOM 934 C C . GLU A 1 115 ? -24.340 -9.103 40.266 1.00 89.25 115 GLU A C 1
ATOM 936 O O . GLU A 1 115 ? -25.378 -9.378 40.871 1.00 89.25 115 GLU A O 1
ATOM 941 N N . GLU A 1 116 ? -23.218 -9.799 40.463 1.00 92.19 116 GLU A N 1
ATOM 942 C CA . GLU A 1 116 ? -23.136 -10.926 41.396 1.00 92.19 116 GLU A CA 1
ATOM 943 C C . GLU A 1 116 ? -23.397 -10.515 42.851 1.00 92.19 116 GLU A C 1
ATOM 945 O O . GLU A 1 116 ? -24.097 -11.223 43.582 1.00 92.19 116 GLU A O 1
ATOM 950 N N . LYS A 1 117 ? -22.845 -9.378 43.298 1.00 90.62 117 LYS A N 1
ATOM 951 C CA . LYS A 1 117 ? -23.069 -8.861 44.659 1.00 90.62 117 LYS A CA 1
ATOM 952 C C . LYS A 1 117 ? -24.532 -8.492 44.883 1.00 90.62 117 LYS A C 1
ATOM 954 O O . LYS A 1 117 ? -25.084 -8.851 45.923 1.00 90.62 117 LYS A O 1
ATOM 959 N N . ILE A 1 118 ? -25.158 -7.822 43.916 1.00 89.81 118 ILE A N 1
ATOM 960 C CA . ILE A 1 118 ? -26.585 -7.482 43.961 1.00 89.81 118 ILE A CA 1
ATOM 961 C C . ILE A 1 118 ? -27.414 -8.762 44.037 1.00 89.81 118 ILE A C 1
ATOM 963 O O . ILE A 1 118 ? -28.210 -8.901 44.960 1.00 89.81 118 ILE A O 1
ATOM 967 N N . LYS A 1 119 ? -27.154 -9.745 43.168 1.00 91.31 119 LYS A N 1
ATOM 968 C CA . LYS A 1 119 ? -27.870 -11.030 43.159 1.00 91.31 119 LYS A CA 1
ATOM 969 C C . LYS A 1 119 ? -27.742 -11.788 44.487 1.00 91.31 119 LYS A C 1
ATOM 971 O O . LYS A 1 119 ? -28.716 -12.358 44.979 1.00 91.31 119 LYS A O 1
ATOM 976 N N . LYS A 1 120 ? -26.555 -11.774 45.108 1.00 90.88 120 LYS A N 1
ATOM 977 C CA . LYS A 1 120 ? -26.338 -12.351 46.449 1.00 90.88 120 LYS A CA 1
ATOM 978 C C . LYS A 1 120 ? -27.170 -11.633 47.513 1.00 90.88 120 LYS A C 1
ATOM 980 O O . LYS A 1 120 ? -27.819 -12.298 48.316 1.00 90.88 120 LYS A O 1
ATOM 985 N N . LEU A 1 121 ? -27.180 -10.299 47.514 1.00 88.69 121 LEU A N 1
ATOM 986 C CA . LEU A 1 121 ? -27.982 -9.512 48.456 1.00 88.69 121 LEU A CA 1
ATOM 987 C C . LEU A 1 121 ? -29.486 -9.709 48.237 1.00 88.69 121 LEU A C 1
ATOM 989 O O . LEU A 1 121 ? -30.218 -9.830 49.213 1.00 88.69 121 LEU A O 1
ATOM 993 N N . GLU A 1 122 ? -29.942 -9.791 46.986 1.00 89.62 122 GLU A N 1
ATOM 994 C CA . GLU A 1 122 ? -31.336 -10.082 46.633 1.00 89.62 122 GLU A CA 1
ATOM 995 C C . GLU A 1 122 ? -31.791 -11.420 47.210 1.00 89.62 122 GLU A C 1
ATOM 997 O O . GLU A 1 122 ? -32.867 -11.497 47.801 1.00 89.62 122 GLU A O 1
ATOM 1002 N N . ASN A 1 123 ? -30.957 -12.457 47.105 1.00 89.88 123 ASN A N 1
ATOM 1003 C CA . ASN A 1 123 ? -31.252 -13.752 47.709 1.00 89.88 123 ASN A CA 1
ATOM 1004 C C . ASN A 1 123 ? -31.329 -13.667 49.237 1.00 89.88 123 ASN A C 1
ATOM 1006 O O . ASN A 1 123 ? -32.292 -14.164 49.811 1.00 89.88 123 ASN A O 1
ATOM 1010 N N . ILE A 1 124 ? -30.371 -12.994 49.890 1.00 88.12 124 ILE A N 1
ATOM 1011 C CA . ILE A 1 124 ? -30.377 -12.840 51.355 1.00 88.12 124 ILE A CA 1
ATOM 1012 C C . ILE A 1 124 ? -31.642 -12.109 51.817 1.00 88.12 124 ILE A C 1
ATOM 1014 O O . ILE A 1 124 ? -32.271 -12.545 52.777 1.00 88.12 124 ILE A O 1
ATOM 1018 N N . VAL A 1 125 ? -32.029 -11.028 51.132 1.00 87.31 125 VAL A N 1
ATOM 1019 C CA . VAL A 1 125 ? -33.248 -10.264 51.439 1.00 87.31 125 VAL A CA 1
ATOM 1020 C C . VAL A 1 125 ? -34.494 -11.136 51.297 1.00 87.31 125 VAL A C 1
ATOM 1022 O O . VAL A 1 125 ? -35.337 -11.111 52.186 1.00 87.31 125 VAL A O 1
ATOM 1025 N N . LYS A 1 126 ? -34.592 -11.946 50.235 1.00 87.69 126 LYS A N 1
ATOM 1026 C CA . LYS A 1 126 ? -35.725 -12.864 50.018 1.00 87.69 126 LYS A CA 1
ATOM 1027 C C . LYS A 1 126 ? -35.859 -13.932 51.106 1.00 87.69 126 LYS A C 1
ATOM 1029 O O . LYS A 1 126 ? -36.968 -14.375 51.373 1.00 87.69 126 LYS A O 1
ATOM 1034 N N . THR A 1 127 ? -34.748 -14.361 51.702 1.00 89.62 127 THR A N 1
ATOM 1035 C CA . THR A 1 127 ? -34.723 -15.422 52.725 1.00 89.62 127 THR A CA 1
ATOM 1036 C C . THR A 1 127 ? -34.692 -14.902 54.164 1.00 89.62 127 THR A C 1
ATOM 1038 O O . THR A 1 127 ? -34.666 -15.698 55.099 1.00 89.62 127 THR A O 1
ATOM 1041 N N . SER A 1 128 ? -34.617 -13.585 54.370 1.00 86.50 128 SER A N 1
ATOM 1042 C CA . SER A 1 128 ? -34.516 -12.989 55.704 1.00 86.50 128 SER A CA 1
ATOM 1043 C C . SER A 1 128 ? -35.899 -12.720 56.298 1.00 86.50 128 SER A C 1
ATOM 1045 O O . SER A 1 128 ? -36.827 -12.367 55.580 1.00 86.50 128 SER A O 1
ATOM 1047 N N . TYR A 1 129 ? -36.010 -12.839 57.623 1.00 85.25 129 TYR A N 1
ATOM 1048 C CA . TYR A 1 129 ? -37.228 -12.541 58.387 1.00 85.25 129 TYR A CA 1
ATOM 1049 C C . TYR A 1 129 ? -37.069 -11.328 59.321 1.00 85.25 129 TYR A C 1
ATOM 1051 O O . TYR A 1 129 ? -38.021 -10.954 59.996 1.00 85.25 129 TYR A O 1
ATOM 1059 N N . ASP A 1 130 ? -35.881 -10.709 59.374 1.00 91.12 130 ASP A N 1
ATOM 1060 C CA . ASP A 1 130 ? -35.599 -9.539 60.218 1.00 91.12 130 ASP A CA 1
ATOM 1061 C C . ASP A 1 130 ? -35.859 -8.234 59.434 1.00 91.12 130 ASP A C 1
ATOM 1063 O O . ASP A 1 130 ? -35.084 -7.904 58.527 1.00 91.12 130 ASP A O 1
ATOM 1067 N N . PRO A 1 131 ? -36.894 -7.444 59.787 1.00 85.69 131 PRO A N 1
ATOM 1068 C CA . PRO A 1 131 ? -37.273 -6.239 59.047 1.00 85.69 131 PRO A CA 1
ATOM 1069 C C . PRO A 1 131 ? -36.190 -5.151 59.023 1.00 85.69 131 PRO A C 1
ATOM 1071 O O . PRO A 1 131 ? -36.038 -4.447 58.017 1.00 85.69 131 PRO A O 1
ATOM 1074 N N . LYS A 1 132 ? -35.414 -5.004 60.109 1.00 86.62 132 LYS A N 1
ATOM 1075 C CA . LYS A 1 132 ? -34.339 -3.999 60.184 1.00 86.62 132 LYS A CA 1
ATOM 1076 C C . LYS A 1 132 ? -33.202 -4.379 59.245 1.00 86.62 132 LYS A C 1
ATOM 1078 O O . LYS A 1 132 ? -32.745 -3.556 58.452 1.00 86.62 132 LYS A O 1
ATOM 1083 N N . ARG A 1 133 ? -32.808 -5.653 59.268 1.00 86.50 133 ARG A N 1
ATOM 1084 C CA . ARG A 1 133 ? -31.770 -6.185 58.382 1.00 86.50 133 ARG A CA 1
ATOM 1085 C C . ARG A 1 133 ? -32.189 -6.167 56.914 1.00 86.50 133 ARG A C 1
ATOM 1087 O O . ARG A 1 133 ? -31.365 -5.841 56.063 1.00 86.50 133 ARG A O 1
ATOM 1094 N N . ILE A 1 134 ? -33.456 -6.451 56.608 1.00 86.00 134 ILE A N 1
ATOM 1095 C CA . ILE A 1 134 ? -34.013 -6.319 55.252 1.00 86.00 134 ILE A CA 1
ATOM 1096 C C . ILE A 1 134 ? -33.868 -4.880 54.751 1.00 86.00 134 ILE A C 1
ATOM 1098 O O . ILE A 1 134 ? -33.328 -4.670 53.666 1.00 86.00 134 ILE A O 1
ATOM 1102 N N . SER A 1 135 ? -34.269 -3.897 55.561 1.00 88.44 135 SER A N 1
ATOM 1103 C CA . SER A 1 135 ? -34.211 -2.475 55.193 1.00 88.44 135 SER A CA 1
ATOM 1104 C C . SER A 1 135 ? -32.773 -2.002 54.931 1.00 88.44 135 SER A C 1
ATOM 1106 O O . SER A 1 135 ? -32.497 -1.316 53.945 1.00 88.44 135 SER A O 1
ATOM 1108 N N . GLU A 1 136 ? -31.816 -2.412 55.771 1.00 90.12 136 GLU A N 1
ATOM 1109 C CA . GLU A 1 136 ? -30.395 -2.102 55.565 1.00 90.12 136 GLU A CA 1
ATOM 1110 C C . GLU A 1 136 ? -29.822 -2.742 54.294 1.00 90.12 136 GLU A C 1
ATOM 1112 O O . GLU A 1 136 ? -29.061 -2.103 53.558 1.00 90.12 136 GLU A O 1
ATOM 1117 N N . LEU A 1 137 ? -30.167 -4.006 54.027 1.00 87.81 137 LEU A N 1
ATOM 1118 C CA . LEU A 1 137 ? -29.717 -4.728 52.837 1.00 87.81 137 LEU A CA 1
ATOM 1119 C C . LEU A 1 137 ? -30.330 -4.146 51.561 1.00 87.81 137 LEU A C 1
ATOM 1121 O O . LEU A 1 137 ? -29.621 -4.024 50.564 1.00 87.81 137 LEU A O 1
ATOM 1125 N N . GLN A 1 138 ? -31.596 -3.727 51.599 1.00 88.69 138 GLN A N 1
ATOM 1126 C CA . GLN A 1 138 ? -32.250 -3.014 50.501 1.00 88.69 138 GLN A CA 1
ATOM 1127 C C . GLN A 1 138 ? -31.544 -1.688 50.204 1.00 88.69 138 GLN A C 1
ATOM 1129 O O . GLN A 1 138 ? -31.227 -1.420 49.049 1.00 88.69 138 GLN A O 1
ATOM 1134 N N . ARG A 1 139 ? -31.178 -0.906 51.231 1.00 90.25 139 ARG A N 1
ATOM 1135 C CA . ARG A 1 139 ? -30.414 0.339 51.035 1.00 90.25 139 ARG A CA 1
ATOM 1136 C C . ARG A 1 139 ? -29.040 0.087 50.405 1.00 90.25 139 ARG A C 1
ATOM 1138 O O . ARG A 1 139 ? -28.630 0.817 49.508 1.00 90.25 139 ARG A O 1
ATOM 1145 N N . LYS A 1 140 ? -28.325 -0.957 50.847 1.00 89.69 140 LYS A N 1
ATOM 1146 C CA . LYS A 1 140 ? -27.039 -1.365 50.245 1.00 89.69 140 LYS A CA 1
ATOM 1147 C C . LYS A 1 140 ? -27.203 -1.825 48.795 1.00 89.69 140 LYS A C 1
ATOM 1149 O O . LYS A 1 140 ? -26.333 -1.570 47.969 1.00 89.69 140 LYS A O 1
ATOM 1154 N N . MET A 1 141 ? -28.295 -2.515 48.490 1.00 88.31 141 MET A N 1
ATOM 1155 C CA . MET A 1 141 ? -28.606 -2.980 47.142 1.00 88.31 141 MET A CA 1
ATOM 1156 C C . MET A 1 141 ? -28.912 -1.811 46.202 1.00 88.31 141 MET A C 1
ATOM 1158 O O . MET A 1 141 ? -28.421 -1.811 45.078 1.00 88.31 141 MET A O 1
ATOM 1162 N N . GLU A 1 142 ? -29.641 -0.800 46.676 1.00 91.00 142 GLU A N 1
ATOM 1163 C CA . GLU A 1 142 ? -29.930 0.421 45.917 1.00 91.00 142 GLU A CA 1
ATOM 1164 C C . GLU A 1 142 ? -28.649 1.205 45.590 1.00 91.00 142 GLU A C 1
ATOM 1166 O O . GLU A 1 142 ? -28.419 1.567 44.438 1.00 91.00 142 GLU A O 1
ATOM 1171 N N . ASP A 1 143 ? -27.743 1.363 46.564 1.00 92.44 143 ASP A N 1
ATOM 1172 C CA . ASP A 1 143 ? -26.419 1.968 46.340 1.00 92.44 143 ASP A CA 1
ATOM 1173 C C . ASP A 1 143 ? -25.595 1.189 45.295 1.00 92.44 143 ASP A C 1
ATOM 1175 O O . ASP A 1 143 ? -25.000 1.771 44.383 1.00 92.44 143 ASP A O 1
ATOM 1179 N N . LEU A 1 144 ? -25.593 -0.147 45.372 1.00 89.25 144 LEU A N 1
ATOM 1180 C CA . LEU A 1 144 ? -24.914 -0.987 44.382 1.00 89.25 144 LEU A CA 1
ATOM 1181 C C . LEU A 1 144 ? -25.559 -0.899 42.994 1.00 89.25 144 LEU A C 1
ATOM 1183 O O . LEU A 1 144 ? -24.830 -0.899 42.003 1.00 89.25 144 LEU A O 1
ATOM 1187 N N . ARG A 1 145 ? -26.890 -0.792 42.900 1.00 89.81 145 ARG A N 1
ATOM 1188 C CA . ARG A 1 145 ? -27.602 -0.564 41.631 1.00 89.81 145 ARG A CA 1
ATOM 1189 C C . ARG A 1 145 ? -27.255 0.796 41.032 1.00 89.81 145 ARG A C 1
ATOM 1191 O O . ARG A 1 145 ? -27.011 0.867 39.830 1.00 89.81 145 ARG A O 1
ATOM 1198 N N . GLY A 1 146 ? -27.133 1.836 41.858 1.00 91.69 146 GLY A N 1
ATOM 1199 C CA . GLY A 1 146 ? -26.638 3.148 41.432 1.00 91.69 146 GLY A CA 1
ATOM 1200 C C . GLY A 1 146 ? -25.224 3.066 40.847 1.00 91.69 146 GLY A C 1
ATOM 1201 O O . GLY A 1 146 ? -24.984 3.511 39.723 1.00 91.69 146 GLY A O 1
ATOM 1202 N N . LYS A 1 147 ? -24.297 2.403 41.551 1.00 91.69 147 LYS A N 1
ATOM 1203 C CA . LYS A 1 147 ? -22.928 2.153 41.054 1.00 91.69 147 LYS A CA 1
ATOM 1204 C C . LYS A 1 147 ? -22.915 1.340 39.759 1.00 91.69 147 LYS A C 1
ATOM 1206 O O . LYS A 1 147 ? -22.153 1.656 38.847 1.00 91.69 147 LYS A O 1
ATOM 1211 N N . LEU A 1 148 ? -23.763 0.315 39.661 1.00 87.81 148 LEU A N 1
ATOM 1212 C CA . LEU A 1 148 ? -23.902 -0.510 38.462 1.00 87.81 148 LEU A CA 1
ATOM 1213 C C . LEU A 1 148 ? -24.383 0.316 37.263 1.00 87.81 148 LEU A C 1
ATOM 1215 O O . LEU A 1 148 ? -23.829 0.174 36.175 1.00 87.81 148 LEU A O 1
ATOM 1219 N N . ALA A 1 149 ? -25.375 1.189 37.454 1.00 90.31 149 ALA A N 1
ATOM 1220 C CA . ALA A 1 149 ? -25.886 2.061 36.401 1.00 90.31 149 ALA A CA 1
ATOM 1221 C C . ALA A 1 149 ? -24.793 3.002 35.872 1.00 90.31 149 ALA A C 1
ATOM 1223 O O . ALA A 1 149 ? -24.573 3.061 34.663 1.00 90.31 149 ALA A O 1
ATOM 1224 N N . ILE A 1 150 ? -24.037 3.648 36.769 1.00 93.06 150 ILE A N 1
ATOM 1225 C CA . ILE A 1 150 ? -22.900 4.505 36.393 1.00 93.06 150 ILE A CA 1
ATOM 1226 C C . ILE A 1 150 ? -21.874 3.705 35.580 1.00 93.06 150 ILE A C 1
ATOM 1228 O O . ILE A 1 150 ? -21.468 4.133 34.499 1.00 93.06 150 ILE A O 1
ATOM 1232 N N . LYS A 1 151 ? -21.500 2.505 36.044 1.00 87.50 151 LYS A N 1
ATOM 1233 C CA . LYS A 1 151 ? -20.530 1.654 35.342 1.00 87.50 151 LYS A CA 1
ATOM 1234 C C . LYS A 1 151 ? -21.016 1.187 33.973 1.00 87.50 151 LYS A C 1
ATOM 1236 O O . LYS A 1 151 ? -20.220 1.155 33.035 1.00 87.50 151 LYS A O 1
ATOM 1241 N N . LYS A 1 152 ? -22.306 0.873 33.820 1.00 87.50 152 LYS A N 1
ATOM 1242 C CA . LYS A 1 152 ? -22.902 0.536 32.516 1.00 87.50 152 LYS A CA 1
ATOM 1243 C C . LYS A 1 152 ? -22.818 1.710 31.539 1.00 87.50 152 LYS A C 1
ATOM 1245 O O . LYS A 1 152 ? -22.449 1.499 30.384 1.00 87.50 152 LYS A O 1
ATOM 1250 N N . THR A 1 153 ? -23.058 2.935 32.003 1.00 92.06 153 THR A N 1
ATOM 1251 C CA . THR A 1 153 ? -22.882 4.149 31.190 1.00 92.06 153 THR A CA 1
ATOM 1252 C C . THR A 1 153 ? -21.417 4.367 30.806 1.00 92.06 153 THR A C 1
ATOM 1254 O O . THR A 1 153 ? -21.114 4.592 29.634 1.00 92.06 153 THR A O 1
ATOM 1257 N N . GLU A 1 154 ? -20.482 4.228 31.753 1.00 87.56 154 GLU A N 1
ATOM 1258 C CA . GLU A 1 154 ? -19.039 4.308 31.475 1.00 87.56 154 GLU A CA 1
ATOM 1259 C C . GLU A 1 154 ? -18.593 3.277 30.427 1.00 87.56 154 GLU A C 1
ATOM 1261 O O . GLU A 1 154 ? -17.814 3.604 29.528 1.00 87.56 154 GLU A O 1
ATOM 1266 N N . LEU A 1 155 ? -19.090 2.038 30.520 1.00 85.31 155 LEU A N 1
ATOM 1267 C CA . LEU A 1 155 ? -18.805 0.982 29.549 1.00 85.31 155 LEU A CA 1
ATOM 1268 C C . LEU A 1 155 ? -19.372 1.319 28.165 1.00 85.31 155 LEU A C 1
ATOM 1270 O O . LEU A 1 155 ? -18.688 1.108 27.164 1.00 85.31 155 LEU A O 1
ATOM 1274 N N . SER A 1 156 ? -20.596 1.847 28.098 1.00 86.88 156 SER A N 1
ATOM 1275 C CA . SER A 1 156 ? -21.210 2.274 26.836 1.00 86.88 156 SER A CA 1
ATOM 1276 C C . SER A 1 156 ? -20.357 3.336 26.138 1.00 86.88 156 SER A C 1
ATOM 1278 O O . SER A 1 156 ? -20.006 3.182 24.969 1.00 86.88 156 SER A O 1
ATOM 1280 N N . ASN A 1 157 ? -19.915 4.350 26.884 1.00 89.00 157 ASN A N 1
ATOM 1281 C CA . ASN A 1 157 ? -19.049 5.408 26.362 1.00 89.00 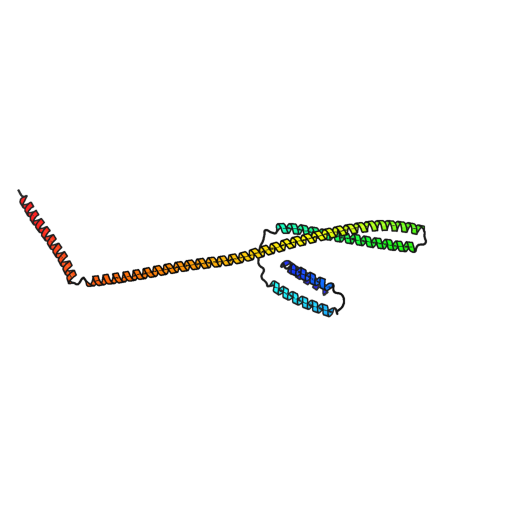157 ASN A CA 1
ATOM 1282 C C . ASN A 1 157 ? -17.687 4.866 25.896 1.00 89.00 157 ASN A C 1
ATOM 1284 O O . ASN A 1 157 ? -17.160 5.294 24.869 1.00 89.00 157 ASN A O 1
ATOM 1288 N N . ALA A 1 158 ? -17.103 3.913 26.632 1.00 81.25 158 ALA A N 1
ATOM 1289 C CA . ALA A 1 158 ? -15.851 3.268 26.236 1.00 81.25 158 ALA A CA 1
ATOM 1290 C C . ALA A 1 158 ? -16.007 2.464 24.933 1.00 81.25 158 ALA A C 1
ATOM 1292 O O . ALA A 1 158 ? -15.134 2.523 24.067 1.00 81.25 158 ALA A O 1
ATOM 1293 N N . ARG A 1 159 ? -17.134 1.759 24.758 1.00 82.00 159 ARG A N 1
ATOM 1294 C CA . ARG A 1 159 ? -17.451 1.031 23.519 1.00 82.00 159 ARG A CA 1
ATOM 1295 C C . ARG A 1 159 ? -17.602 1.973 22.330 1.00 82.00 159 ARG A C 1
ATOM 1297 O O . ARG A 1 159 ? -17.028 1.701 21.283 1.00 82.00 159 ARG A O 1
ATOM 1304 N N . GLU A 1 160 ? -18.305 3.090 22.496 1.00 89.38 160 GLU A N 1
ATOM 1305 C CA . GLU A 1 160 ? -18.473 4.081 21.427 1.00 89.38 160 GLU A CA 1
ATOM 1306 C C . GLU A 1 160 ? -17.128 4.679 20.982 1.00 89.38 160 GLU A C 1
ATOM 1308 O O . GLU A 1 160 ? -16.846 4.775 19.786 1.00 89.38 160 GLU A O 1
ATOM 1313 N N . LYS A 1 161 ? -16.259 5.031 21.940 1.00 85.62 161 LYS A N 1
ATOM 1314 C CA . LYS A 1 161 ? -14.900 5.511 21.641 1.00 85.62 161 LYS A CA 1
ATOM 1315 C C . LYS A 1 161 ? -14.077 4.466 20.891 1.00 85.62 161 LYS A C 1
ATOM 1317 O O . LYS A 1 161 ? -13.390 4.817 19.936 1.00 85.62 161 LYS A O 1
ATOM 1322 N N . LEU A 1 162 ? -14.159 3.202 21.308 1.00 79.56 162 LEU A N 1
ATOM 1323 C CA . LEU A 1 162 ? -13.442 2.104 20.662 1.00 79.56 162 LEU A CA 1
ATOM 1324 C C . LEU A 1 162 ? -13.891 1.920 19.206 1.00 79.56 162 LEU A C 1
ATOM 1326 O O . LEU A 1 162 ? -13.037 1.814 18.335 1.00 79.56 162 LEU A O 1
ATOM 1330 N N . VAL A 1 163 ? -15.201 1.955 18.935 1.00 81.25 163 VAL A N 1
ATOM 1331 C CA . VAL A 1 163 ? -15.748 1.858 17.567 1.00 81.25 163 VAL A CA 1
ATOM 1332 C C . VAL A 1 163 ? -15.229 2.996 16.688 1.00 81.25 163 VAL A C 1
ATOM 1334 O O . VAL A 1 163 ? -14.679 2.746 15.621 1.00 81.25 163 VAL A O 1
ATOM 1337 N N . LYS A 1 164 ? -15.306 4.243 17.171 1.00 82.81 164 LYS A N 1
ATOM 1338 C CA . LYS A 1 164 ? -14.802 5.414 16.432 1.00 82.81 164 LYS A CA 1
ATOM 1339 C C . LYS A 1 164 ? -13.312 5.296 16.094 1.00 82.81 164 LYS A C 1
ATOM 1341 O O . LYS A 1 164 ? -12.887 5.710 15.016 1.00 82.81 164 LYS A O 1
ATOM 1346 N N . LYS A 1 165 ? -12.509 4.751 17.012 1.00 82.12 165 LYS A N 1
ATOM 1347 C CA . LYS A 1 165 ? -11.070 4.547 16.795 1.00 82.12 165 LYS A CA 1
ATOM 1348 C C . LYS A 1 165 ? -10.788 3.393 15.834 1.00 82.12 165 LYS A C 1
ATOM 1350 O O . LYS A 1 165 ? -9.932 3.559 14.971 1.00 82.12 165 LYS A O 1
ATOM 1355 N N . ASP A 1 166 ? -11.530 2.289 15.918 1.00 76.69 166 ASP A N 1
ATOM 1356 C CA . ASP A 1 166 ? -11.411 1.169 14.974 1.00 76.69 166 ASP A CA 1
ATOM 1357 C C . ASP A 1 166 ? -11.725 1.615 13.537 1.00 76.69 166 ASP A C 1
ATOM 1359 O O . ASP A 1 166 ? -10.957 1.343 12.614 1.00 76.69 166 ASP A O 1
ATOM 1363 N N . ASP A 1 167 ? -12.785 2.408 13.350 1.00 79.31 167 ASP A N 1
ATOM 1364 C CA . ASP A 1 167 ? -13.133 2.984 12.046 1.00 79.31 167 ASP A CA 1
ATOM 1365 C C . ASP A 1 167 ? -12.027 3.900 11.504 1.00 79.31 167 ASP A C 1
ATOM 1367 O O . ASP A 1 167 ? -11.708 3.868 10.312 1.00 79.31 167 ASP A O 1
ATOM 1371 N N . SER A 1 168 ? -11.409 4.703 12.375 1.00 79.19 168 SER A N 1
ATOM 1372 C CA . SER A 1 168 ? -10.286 5.570 12.005 1.00 79.19 168 SER A CA 1
ATOM 1373 C C . SER A 1 168 ? -9.071 4.764 11.541 1.00 79.19 168 SER A C 1
ATOM 1375 O O . SER A 1 168 ? -8.459 5.114 10.533 1.00 79.19 168 SER A O 1
ATOM 1377 N N . VAL A 1 169 ? -8.735 3.677 12.244 1.00 77.38 169 VAL A N 1
ATOM 13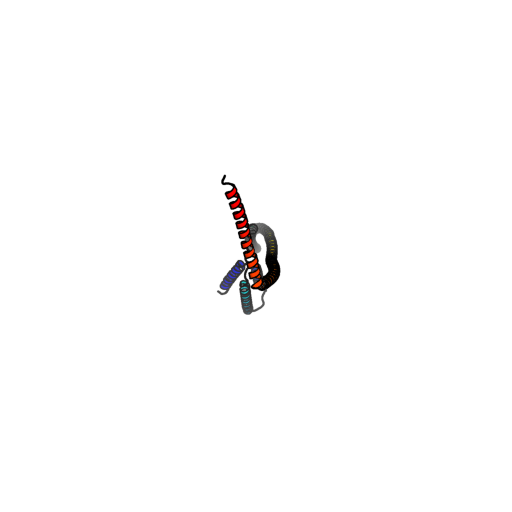78 C CA . VAL A 1 169 ? -7.643 2.772 11.856 1.00 77.38 169 VAL A CA 1
ATOM 1379 C C . VAL A 1 169 ? -7.946 2.123 10.507 1.00 77.38 169 VAL A C 1
ATOM 1381 O O . VAL A 1 169 ? -7.093 2.116 9.622 1.00 77.38 169 VAL A O 1
ATOM 1384 N N . ARG A 1 170 ? -9.174 1.630 10.300 1.00 78.25 170 ARG A N 1
ATOM 1385 C CA . ARG A 1 170 ? -9.583 1.012 9.027 1.00 78.25 170 ARG A CA 1
ATOM 1386 C C . ARG A 1 170 ? -9.463 1.972 7.847 1.00 78.25 170 ARG A C 1
ATOM 1388 O O . ARG A 1 170 ? -8.993 1.555 6.790 1.00 78.25 170 ARG A O 1
ATOM 1395 N N . LYS A 1 171 ? -9.854 3.238 8.024 1.00 80.00 171 LYS A N 1
ATOM 1396 C CA . LYS A 1 171 ? -9.701 4.274 6.991 1.00 80.00 171 LYS A CA 1
ATOM 1397 C C . LYS A 1 171 ? -8.236 4.502 6.635 1.00 80.00 171 LYS A C 1
ATOM 1399 O O . LYS A 1 171 ? -7.889 4.385 5.467 1.00 80.00 171 LYS A O 1
ATOM 1404 N N . GLN A 1 172 ? -7.368 4.696 7.628 1.00 79.31 172 GLN A N 1
ATOM 1405 C CA . GLN A 1 172 ? -5.935 4.871 7.366 1.00 79.31 172 GLN A CA 1
ATOM 1406 C C . GLN A 1 172 ? -5.302 3.655 6.678 1.00 79.31 172 GLN A C 1
ATOM 1408 O O . GLN A 1 172 ? -4.473 3.815 5.785 1.00 79.31 172 GLN A O 1
ATOM 1413 N N . ILE A 1 173 ? -5.709 2.433 7.043 1.00 77.06 173 ILE A N 1
ATOM 1414 C CA . ILE A 1 173 ? -5.263 1.215 6.350 1.00 77.06 173 ILE A CA 1
ATOM 1415 C C . ILE A 1 173 ? -5.692 1.237 4.877 1.00 77.06 173 ILE A C 1
ATOM 1417 O O . ILE A 1 173 ? -4.898 0.871 4.009 1.00 77.06 173 ILE A O 1
ATOM 1421 N N . ALA A 1 174 ? -6.933 1.634 4.587 1.00 78.00 174 ALA A N 1
ATOM 1422 C CA . ALA A 1 174 ? -7.438 1.718 3.220 1.00 78.00 174 ALA A CA 1
ATOM 1423 C C . ALA A 1 174 ? -6.682 2.776 2.398 1.00 78.00 174 ALA A C 1
ATOM 1425 O O . ALA A 1 174 ? -6.268 2.486 1.276 1.00 78.00 174 ALA A O 1
ATOM 1426 N N . ASP A 1 175 ? -6.430 3.948 2.981 1.00 80.69 175 ASP A N 1
ATOM 1427 C CA . ASP A 1 175 ? -5.690 5.036 2.335 1.00 80.69 175 ASP A CA 1
ATOM 1428 C C . ASP A 1 175 ? -4.248 4.618 2.016 1.00 80.69 175 ASP A C 1
ATOM 1430 O O . ASP A 1 175 ? -3.778 4.773 0.886 1.00 80.69 175 ASP A O 1
ATOM 1434 N N . LEU A 1 176 ? -3.559 4.002 2.983 1.00 79.25 176 LEU A N 1
ATOM 1435 C CA . LEU A 1 176 ? -2.210 3.469 2.786 1.00 79.25 176 LEU A CA 1
ATOM 1436 C C . LEU A 1 176 ? -2.164 2.387 1.709 1.00 79.25 176 LEU A C 1
ATOM 1438 O O . LEU A 1 176 ? -1.230 2.357 0.908 1.00 79.25 176 LEU A O 1
ATOM 1442 N N . LYS A 1 177 ? -3.179 1.519 1.650 1.00 78.25 177 LYS A N 1
ATOM 1443 C CA . LYS A 1 177 ? -3.286 0.517 0.587 1.00 78.25 177 LYS A CA 1
ATOM 1444 C C . LYS A 1 177 ? -3.419 1.182 -0.788 1.00 78.25 177 LYS A C 1
ATOM 1446 O O . LYS A 1 177 ? -2.692 0.810 -1.703 1.00 78.25 177 LYS A O 1
ATOM 1451 N N . GLY A 1 178 ? -4.256 2.213 -0.906 1.00 78.19 178 GLY A N 1
ATOM 1452 C CA . GLY A 1 178 ? -4.395 2.985 -2.144 1.00 78.19 178 GLY A CA 1
ATOM 1453 C C . GLY A 1 178 ? -3.089 3.658 -2.586 1.00 78.19 178 GLY A C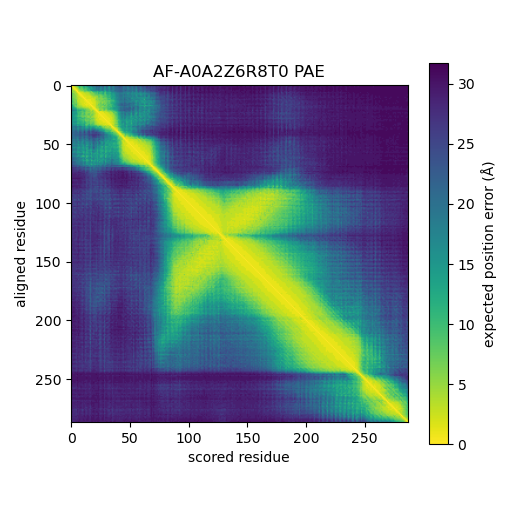 1
ATOM 1454 O O . GLY A 1 178 ? -2.734 3.606 -3.766 1.00 78.19 178 GLY A O 1
ATOM 1455 N N . LYS A 1 179 ? -2.325 4.231 -1.643 1.00 80.81 179 LYS A N 1
ATOM 1456 C CA . LYS A 1 179 ? -0.992 4.795 -1.929 1.00 80.81 179 LYS A CA 1
ATOM 1457 C C . LYS A 1 179 ? -0.024 3.727 -2.456 1.00 80.81 179 LYS A C 1
ATOM 1459 O O . LYS A 1 179 ? 0.678 3.974 -3.436 1.00 80.81 179 LYS A O 1
ATOM 1464 N N . ILE A 1 180 ? -0.008 2.538 -1.848 1.00 80.12 180 ILE A N 1
ATOM 1465 C CA . ILE A 1 180 ? 0.838 1.415 -2.288 1.00 80.12 180 ILE A CA 1
ATOM 1466 C C . ILE A 1 180 ? 0.487 0.992 -3.718 1.00 80.12 180 ILE A C 1
ATOM 1468 O O . ILE A 1 180 ? 1.389 0.877 -4.548 1.00 80.12 180 ILE A O 1
ATOM 1472 N N . ASP A 1 181 ? -0.798 0.816 -4.025 1.00 81.19 181 ASP A N 1
ATOM 1473 C CA . ASP A 1 181 ? -1.250 0.399 -5.358 1.00 81.19 181 ASP A CA 1
ATOM 1474 C C . ASP A 1 181 ? -0.835 1.425 -6.436 1.00 81.19 181 ASP A C 1
ATOM 1476 O O . ASP A 1 181 ? -0.363 1.065 -7.520 1.00 81.19 181 ASP A O 1
ATOM 1480 N N . SER A 1 182 ? -0.933 2.721 -6.121 1.00 82.94 182 SER A N 1
ATOM 1481 C CA . SER A 1 182 ? -0.489 3.811 -7.002 1.00 82.94 182 SER A CA 1
ATOM 1482 C C . SER A 1 182 ? 1.025 3.781 -7.263 1.00 82.94 182 SER A C 1
ATOM 1484 O O . SER A 1 182 ? 1.478 3.861 -8.414 1.00 82.94 182 SER A O 1
ATOM 1486 N N . LEU A 1 183 ? 1.825 3.590 -6.209 1.00 82.00 183 LEU A N 1
ATOM 1487 C CA . LEU A 1 183 ? 3.280 3.480 -6.323 1.00 82.00 183 LEU A CA 1
ATOM 1488 C C . LEU A 1 183 ? 3.689 2.256 -7.151 1.00 82.00 183 LEU A C 1
ATOM 1490 O O . LEU A 1 183 ? 4.555 2.362 -8.019 1.00 82.00 183 LEU A O 1
ATOM 1494 N N . GLN A 1 184 ? 3.033 1.111 -6.958 1.00 84.00 184 GLN A N 1
ATOM 1495 C CA . GLN A 1 184 ? 3.295 -0.095 -7.749 1.00 84.00 184 GLN A CA 1
ATOM 1496 C C . GLN A 1 184 ? 3.002 0.108 -9.240 1.00 84.00 184 GLN A C 1
ATOM 1498 O O . GLN A 1 184 ? 3.781 -0.331 -10.092 1.00 84.00 184 GLN A O 1
ATOM 1503 N N . ASN A 1 185 ? 1.912 0.803 -9.572 1.00 84.31 185 ASN A N 1
ATOM 1504 C CA . ASN A 1 185 ? 1.594 1.137 -10.960 1.00 84.31 185 ASN A CA 1
ATOM 1505 C C . ASN A 1 185 ? 2.650 2.059 -11.578 1.00 84.31 185 ASN A C 1
ATOM 1507 O O . ASN A 1 185 ? 3.066 1.840 -12.718 1.00 84.31 185 ASN A O 1
ATOM 1511 N N . THR A 1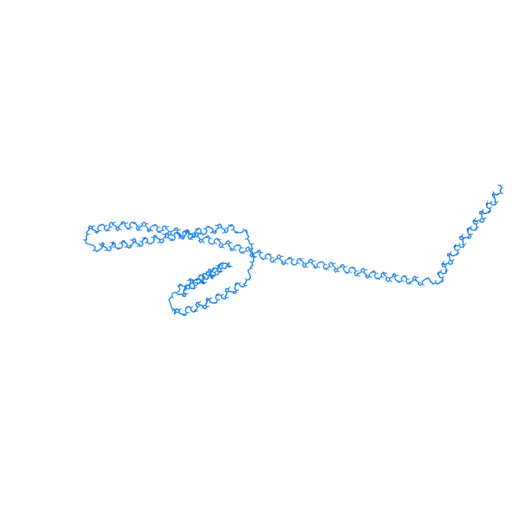 186 ? 3.137 3.035 -10.811 1.00 86.06 186 THR A N 1
ATOM 1512 C CA . THR A 1 186 ? 4.223 3.929 -11.239 1.00 86.06 186 THR A CA 1
ATOM 1513 C C . THR A 1 186 ? 5.500 3.146 -11.539 1.00 86.06 186 THR A C 1
ATOM 1515 O O . THR A 1 186 ? 6.085 3.302 -12.612 1.00 86.06 186 THR A O 1
ATOM 1518 N N . VAL A 1 187 ? 5.899 2.240 -10.641 1.00 85.88 187 VAL A N 1
ATOM 1519 C CA . VAL A 1 187 ? 7.074 1.375 -10.837 1.00 85.88 187 VAL A CA 1
ATOM 1520 C C . VAL A 1 187 ? 6.930 0.530 -12.104 1.00 85.88 187 VAL A C 1
ATOM 1522 O O . VAL A 1 187 ? 7.832 0.523 -12.941 1.00 85.88 187 VAL A O 1
ATOM 1525 N N . ARG A 1 188 ? 5.774 -0.112 -12.311 1.00 87.12 188 ARG A N 1
ATOM 1526 C CA . ARG A 1 188 ? 5.504 -0.911 -13.520 1.00 87.12 188 ARG A CA 1
ATOM 1527 C C . ARG A 1 188 ? 5.597 -0.073 -14.802 1.00 87.12 188 ARG A C 1
ATOM 1529 O O . ARG A 1 188 ? 6.103 -0.552 -15.825 1.00 87.12 188 ARG A O 1
ATOM 1536 N N . GLY A 1 189 ? 5.122 1.172 -14.754 1.00 87.31 189 GLY A N 1
ATOM 1537 C CA . GLY A 1 189 ? 5.247 2.140 -15.845 1.00 87.31 189 GLY A CA 1
ATOM 1538 C C . GLY A 1 189 ? 6.710 2.429 -16.187 1.00 87.31 189 GLY A C 1
ATOM 1539 O O . GLY A 1 189 ? 7.125 2.230 -17.332 1.00 87.31 189 GLY A O 1
ATOM 1540 N N . LEU A 1 190 ? 7.509 2.791 -15.182 1.00 87.88 190 LEU A N 1
ATOM 1541 C CA . LEU A 1 190 ? 8.938 3.089 -15.334 1.00 87.88 190 LEU A CA 1
ATOM 1542 C C . LEU A 1 190 ? 9.747 1.881 -15.830 1.00 87.88 190 LEU A C 1
ATOM 1544 O O . LEU A 1 190 ? 10.633 2.021 -16.674 1.00 87.88 190 LEU A O 1
ATOM 1548 N N . GLU A 1 191 ? 9.441 0.671 -15.364 1.00 86.75 191 GLU A N 1
ATOM 1549 C CA . GLU A 1 191 ? 10.082 -0.554 -15.857 1.00 86.75 191 GLU A CA 1
ATOM 1550 C C . GLU A 1 191 ? 9.787 -0.809 -17.338 1.00 86.75 191 GLU A C 1
ATOM 1552 O O . GLU A 1 191 ? 10.673 -1.206 -18.105 1.00 86.75 191 GLU A O 1
ATOM 1557 N N . SER A 1 192 ? 8.544 -0.561 -17.749 1.00 87.00 192 SER A N 1
ATOM 1558 C CA . SER A 1 192 ? 8.120 -0.688 -19.143 1.00 87.00 192 SER A CA 1
ATOM 1559 C C . SER A 1 192 ? 8.831 0.333 -20.029 1.00 87.00 192 SER A C 1
ATOM 1561 O O . SER A 1 192 ? 9.292 -0.006 -21.120 1.00 87.00 192 SER A O 1
ATOM 1563 N N . GLU A 1 193 ? 8.976 1.566 -19.553 1.00 86.50 193 GLU A N 1
ATOM 1564 C CA . GLU A 1 193 ? 9.713 2.623 -20.243 1.00 86.50 193 GLU A CA 1
ATOM 1565 C C . GLU A 1 193 ? 11.211 2.301 -20.346 1.00 86.50 193 GLU A C 1
ATOM 1567 O O . GLU A 1 193 ? 11.794 2.366 -21.428 1.00 86.50 193 GLU A O 1
ATOM 1572 N N . LYS A 1 194 ? 11.831 1.821 -19.263 1.00 90.56 194 LYS A N 1
ATOM 1573 C CA . LYS A 1 194 ? 13.230 1.364 -19.254 1.00 90.56 194 LYS A CA 1
ATOM 1574 C C . LYS A 1 194 ? 13.482 0.260 -20.283 1.00 90.56 194 LYS A C 1
ATOM 1576 O O . LYS A 1 194 ? 14.533 0.256 -20.931 1.00 90.56 194 LYS A O 1
ATOM 1581 N N . LYS A 1 195 ? 12.545 -0.682 -20.448 1.00 90.06 195 LYS A N 1
ATOM 1582 C CA . LYS A 1 195 ? 12.626 -1.727 -21.485 1.00 90.06 195 LYS A CA 1
ATOM 1583 C C . LYS A 1 195 ? 12.574 -1.125 -22.891 1.00 90.06 195 LYS A C 1
ATOM 1585 O O . LYS A 1 195 ? 13.443 -1.461 -23.695 1.00 90.06 195 LYS A O 1
ATOM 1590 N N . ARG A 1 196 ? 11.637 -0.206 -23.157 1.00 89.94 196 ARG A N 1
ATOM 1591 C CA . ARG A 1 196 ? 11.532 0.500 -24.449 1.00 89.94 196 ARG A CA 1
ATOM 1592 C C . ARG A 1 196 ? 12.793 1.302 -24.766 1.00 89.94 196 ARG A C 1
ATOM 1594 O O . ARG A 1 196 ? 13.351 1.168 -25.846 1.00 89.94 196 ARG A O 1
ATOM 1601 N N . ASN A 1 197 ? 13.328 2.044 -23.802 1.00 90.06 197 ASN A N 1
ATOM 1602 C CA . ASN A 1 197 ? 14.545 2.829 -24.014 1.00 90.06 197 ASN A CA 1
ATOM 1603 C C . ASN A 1 197 ? 15.760 1.942 -24.327 1.00 90.06 197 ASN A C 1
ATOM 1605 O O . ASN A 1 197 ? 16.587 2.285 -25.173 1.00 90.06 197 ASN A O 1
ATOM 1609 N N . LYS A 1 198 ? 15.863 0.762 -23.698 1.00 90.56 198 LYS A N 1
ATOM 1610 C CA . LYS A 1 198 ? 16.902 -0.221 -24.039 1.00 90.56 198 LYS A CA 1
ATOM 1611 C C . LYS A 1 198 ? 16.752 -0.763 -25.462 1.00 90.56 198 LYS A C 1
ATOM 1613 O O . LYS A 1 198 ? 17.775 -0.927 -26.125 1.00 90.56 198 LYS A O 1
ATOM 1618 N N . SER A 1 199 ? 15.534 -1.065 -25.920 1.00 88.00 199 SER A N 1
ATOM 1619 C CA . SER A 1 199 ? 15.316 -1.534 -27.295 1.00 88.00 199 SER A CA 1
ATOM 1620 C C . SER A 1 199 ? 15.612 -0.435 -28.308 1.00 88.00 199 SER A C 1
ATOM 1622 O O . SER A 1 199 ? 16.408 -0.671 -29.211 1.00 88.00 199 SER A O 1
ATOM 1624 N N . SER A 1 200 ? 15.101 0.780 -28.094 1.00 88.25 200 SER A N 1
ATOM 1625 C CA . SER A 1 200 ? 15.349 1.915 -28.988 1.00 88.25 200 SER A CA 1
ATOM 1626 C C . SER A 1 200 ? 16.841 2.224 -29.105 1.00 88.25 200 SER A C 1
ATOM 1628 O O . SER A 1 200 ? 17.347 2.405 -30.204 1.00 88.25 200 SER A O 1
ATOM 1630 N N . LYS A 1 201 ? 17.598 2.181 -27.999 1.00 90.25 201 LYS A N 1
ATOM 1631 C CA . LYS A 1 201 ? 19.057 2.377 -28.037 1.00 90.25 201 LYS A CA 1
ATOM 1632 C C . LYS A 1 201 ? 19.781 1.307 -28.863 1.00 90.25 201 LYS A C 1
ATOM 1634 O O . LYS A 1 201 ? 20.744 1.627 -29.559 1.00 90.25 201 LYS A O 1
ATOM 1639 N N . LYS A 1 202 ? 19.359 0.039 -28.769 1.00 90.38 202 LYS A N 1
ATOM 1640 C CA . LYS A 1 202 ? 19.922 -1.043 -29.596 1.00 90.38 202 LYS A CA 1
ATOM 1641 C C . LYS A 1 202 ? 19.618 -0.809 -31.073 1.00 90.38 202 LYS A C 1
ATOM 1643 O O . LYS A 1 202 ? 20.509 -0.969 -31.898 1.00 90.38 202 LYS A O 1
ATOM 1648 N N . GLU A 1 203 ? 18.394 -0.402 -31.383 1.00 91.12 203 GLU A N 1
ATOM 1649 C CA . GLU A 1 203 ? 17.951 -0.139 -32.748 1.00 91.12 203 GLU A CA 1
ATOM 1650 C C . GLU A 1 203 ? 18.678 1.054 -33.376 1.00 91.12 203 GLU A C 1
ATOM 1652 O O . GLU A 1 203 ? 19.236 0.918 -34.461 1.00 91.12 203 GLU A O 1
ATOM 1657 N N . SER A 1 204 ? 18.798 2.179 -32.665 1.00 88.19 204 SER A N 1
ATOM 1658 C CA . SER A 1 204 ? 19.575 3.330 -33.143 1.00 88.19 204 SER A CA 1
ATOM 1659 C C . SER A 1 204 ? 21.045 2.979 -33.383 1.00 88.19 204 SER A C 1
ATOM 1661 O O . SER A 1 204 ? 21.643 3.464 -34.339 1.00 88.19 204 SER A O 1
ATOM 1663 N N . LYS A 1 205 ? 21.637 2.113 -32.547 1.00 91.50 205 LYS A N 1
ATOM 1664 C CA . LYS A 1 205 ? 23.012 1.644 -32.760 1.00 91.50 205 LYS A CA 1
ATOM 1665 C C . LYS A 1 205 ? 23.130 0.802 -34.034 1.00 91.50 205 LYS A C 1
ATOM 1667 O O . LYS A 1 205 ? 24.040 1.037 -34.818 1.00 91.50 205 LYS A O 1
ATOM 1672 N N . LEU A 1 206 ? 22.200 -0.129 -34.259 1.00 90.62 206 LEU A N 1
ATOM 1673 C CA . LEU A 1 206 ? 22.171 -0.941 -35.479 1.00 90.62 206 LEU A CA 1
ATOM 1674 C C . LEU A 1 206 ? 21.993 -0.083 -36.737 1.00 90.62 206 LEU A C 1
ATOM 1676 O O . LEU A 1 206 ? 22.651 -0.338 -37.741 1.00 90.62 206 LEU A O 1
ATOM 1680 N N . GLN A 1 207 ? 21.141 0.944 -36.681 1.00 90.25 207 GLN A N 1
ATOM 1681 C CA . GLN A 1 207 ? 20.967 1.882 -37.792 1.00 90.25 207 GLN A CA 1
ATOM 1682 C C . GLN A 1 207 ? 22.259 2.653 -38.091 1.00 90.25 207 GLN A C 1
ATOM 1684 O O . GLN A 1 207 ? 22.648 2.735 -39.251 1.00 90.25 207 GLN A O 1
ATOM 1689 N N . LEU A 1 208 ? 22.953 3.152 -37.063 1.00 92.69 208 LEU A N 1
ATOM 1690 C CA . LEU A 1 208 ? 24.232 3.853 -37.222 1.00 92.69 208 LEU A CA 1
ATOM 1691 C C . LEU A 1 208 ? 25.329 2.945 -37.805 1.00 92.69 208 LEU A C 1
ATOM 1693 O O . LEU A 1 208 ? 26.109 3.368 -38.660 1.00 92.69 208 LEU A O 1
ATOM 1697 N N . ASP A 1 209 ? 25.410 1.700 -37.332 1.00 91.81 209 ASP A N 1
ATOM 1698 C CA . ASP A 1 209 ? 26.382 0.732 -37.842 1.00 91.81 209 ASP A CA 1
ATOM 1699 C C . ASP A 1 209 ? 26.082 0.400 -39.314 1.00 91.81 209 ASP A C 1
ATOM 1701 O O . ASP A 1 209 ? 27.003 0.353 -40.129 1.00 91.81 209 ASP A O 1
ATOM 1705 N N . LYS A 1 210 ? 24.800 0.275 -39.685 1.00 93.75 210 LYS A N 1
ATOM 1706 C CA . LYS A 1 210 ? 24.380 0.064 -41.075 1.00 93.75 210 LYS A CA 1
ATOM 1707 C C . LYS A 1 210 ? 24.768 1.231 -41.985 1.00 93.75 210 LYS A C 1
ATOM 1709 O O . LYS A 1 210 ? 25.391 0.996 -43.012 1.00 93.75 210 LYS A O 1
ATOM 1714 N N . THR A 1 211 ? 24.485 2.477 -41.598 1.00 93.19 211 THR A N 1
ATOM 1715 C CA . THR A 1 211 ? 24.849 3.642 -42.425 1.00 93.19 211 THR A CA 1
ATOM 1716 C C . THR A 1 211 ? 26.359 3.756 -42.626 1.00 93.19 211 THR A C 1
ATOM 1718 O O . THR A 1 211 ? 26.812 4.103 -43.710 1.00 93.19 211 THR A O 1
ATOM 1721 N N . ARG A 1 212 ? 27.158 3.417 -41.604 1.00 92.81 212 ARG A N 1
ATOM 1722 C CA . ARG A 1 212 ? 28.625 3.389 -41.723 1.00 92.81 212 ARG A CA 1
ATOM 1723 C C . ARG A 1 212 ? 29.113 2.323 -42.699 1.00 92.81 212 ARG A C 1
ATOM 1725 O O . ARG A 1 212 ? 30.058 2.584 -43.438 1.00 92.81 212 ARG A O 1
ATOM 1732 N N . ILE A 1 213 ? 28.493 1.142 -42.692 1.00 94.00 213 ILE A N 1
ATOM 1733 C CA . ILE A 1 213 ? 28.804 0.076 -43.651 1.00 94.00 213 ILE A CA 1
ATOM 1734 C C . ILE A 1 213 ? 28.469 0.546 -45.067 1.00 94.00 213 ILE A C 1
ATOM 1736 O O . ILE A 1 213 ? 29.351 0.505 -45.919 1.00 94.00 213 ILE A O 1
ATOM 1740 N N . ASP A 1 214 ? 27.264 1.077 -45.287 1.00 93.12 214 ASP A N 1
ATOM 1741 C CA . ASP A 1 214 ? 26.823 1.565 -46.600 1.00 93.12 214 ASP A CA 1
ATOM 1742 C C . ASP A 1 214 ? 27.779 2.657 -47.146 1.00 93.12 214 ASP A C 1
ATOM 1744 O O . ASP A 1 214 ? 28.179 2.632 -48.312 1.00 93.12 214 ASP A O 1
ATOM 1748 N N . GLU A 1 215 ? 28.225 3.589 -46.293 1.00 94.44 215 GLU A N 1
ATOM 1749 C CA . GLU A 1 215 ? 29.229 4.605 -46.650 1.00 94.44 215 GLU A CA 1
ATOM 1750 C C . GLU A 1 215 ? 30.598 3.999 -47.004 1.00 94.44 215 GLU A C 1
ATOM 1752 O O . GLU A 1 215 ? 31.251 4.432 -47.960 1.00 94.44 215 GLU A O 1
ATOM 1757 N N . SER A 1 216 ? 31.067 3.017 -46.230 1.00 94.19 216 SER A N 1
ATOM 1758 C CA . SER A 1 216 ? 32.326 2.316 -46.497 1.00 94.19 216 SER A CA 1
ATOM 1759 C C . SER A 1 216 ? 32.268 1.512 -47.795 1.00 94.19 216 SER A C 1
ATOM 1761 O O . SER A 1 216 ? 33.228 1.542 -48.565 1.00 94.19 216 SER A O 1
ATOM 1763 N N . GLU A 1 217 ? 31.153 0.838 -48.071 1.00 94.25 217 GLU A N 1
ATOM 1764 C CA . GLU A 1 217 ? 30.924 0.103 -49.317 1.00 94.25 217 GLU A CA 1
ATOM 1765 C C . GLU A 1 217 ? 30.934 1.040 -50.529 1.00 94.25 217 GLU A C 1
ATOM 1767 O O . GLU A 1 217 ? 31.598 0.747 -51.527 1.00 94.25 217 GLU A O 1
ATOM 1772 N N . HIS A 1 218 ? 30.287 2.206 -50.427 1.00 94.38 218 HIS A N 1
ATOM 1773 C CA . HIS A 1 218 ? 30.333 3.225 -51.476 1.00 94.38 218 HIS A CA 1
ATOM 1774 C C . HIS A 1 218 ? 31.770 3.688 -51.759 1.00 94.38 218 HIS A C 1
ATOM 1776 O O . HIS A 1 218 ? 32.203 3.703 -52.912 1.00 94.38 218 HIS A O 1
ATOM 1782 N N . LYS A 1 219 ? 32.544 4.016 -50.715 1.00 95.69 219 LYS A N 1
ATOM 1783 C CA . LYS A 1 219 ? 33.952 4.434 -50.860 1.00 95.69 219 LYS A CA 1
ATOM 1784 C C . LYS A 1 219 ? 34.824 3.337 -51.469 1.00 95.69 219 LYS A C 1
ATOM 1786 O O . LYS A 1 219 ? 35.680 3.627 -52.299 1.00 95.69 219 LYS A O 1
ATOM 1791 N N . LEU A 1 220 ? 34.616 2.077 -51.087 1.00 95.00 220 LEU A N 1
ATOM 1792 C CA . LEU A 1 220 ? 35.341 0.947 -51.674 1.00 95.00 220 LEU A CA 1
ATOM 1793 C C . LEU A 1 220 ? 35.033 0.783 -53.164 1.00 95.00 220 LEU A C 1
ATOM 1795 O O . LEU A 1 220 ? 35.938 0.483 -53.948 1.00 95.00 220 LEU A O 1
ATOM 1799 N N . LYS A 1 221 ? 33.779 1.007 -53.568 1.00 95.75 221 LYS A N 1
ATOM 1800 C CA . LYS A 1 221 ? 33.385 0.990 -54.977 1.00 95.75 221 LYS A CA 1
ATOM 1801 C C . LYS A 1 221 ? 34.067 2.111 -55.766 1.00 95.75 221 LYS A C 1
ATOM 1803 O O . LYS A 1 221 ? 34.665 1.831 -56.800 1.00 95.75 221 LYS A O 1
ATOM 1808 N N . GLU A 1 222 ? 34.066 3.334 -55.241 1.00 95.62 222 GLU A N 1
ATOM 1809 C CA . GLU A 1 222 ? 34.744 4.487 -55.852 1.00 95.62 222 GLU A CA 1
ATOM 1810 C C . GLU A 1 222 ? 36.259 4.253 -55.998 1.00 95.62 222 GLU A C 1
ATOM 1812 O O . GLU A 1 222 ? 36.828 4.448 -57.072 1.00 95.62 222 GLU A O 1
ATOM 1817 N N . ILE A 1 223 ? 36.914 3.730 -54.954 1.00 94.69 223 ILE A N 1
ATOM 1818 C CA . ILE A 1 223 ? 38.332 3.340 -55.013 1.00 94.69 223 ILE A CA 1
ATOM 1819 C C . ILE A 1 223 ? 38.554 2.271 -56.088 1.00 94.69 223 ILE A C 1
ATOM 1821 O O . ILE A 1 223 ? 39.521 2.352 -56.842 1.00 94.69 223 ILE A O 1
ATOM 1825 N N . SER A 1 224 ? 37.670 1.276 -56.184 1.00 94.69 224 SER A N 1
ATOM 1826 C CA . SER A 1 224 ? 37.786 0.209 -57.185 1.00 94.69 224 SER A CA 1
ATOM 1827 C C . SER A 1 224 ? 37.705 0.758 -58.612 1.00 94.69 224 SER A C 1
ATOM 1829 O O . SER A 1 224 ? 38.490 0.357 -59.474 1.00 94.69 224 SER A O 1
ATOM 1831 N N . GLU A 1 225 ? 36.809 1.714 -58.860 1.00 96.06 225 GLU A N 1
ATOM 1832 C CA . GLU A 1 225 ? 36.692 2.407 -60.146 1.00 96.06 225 GLU A CA 1
ATOM 1833 C C . GLU A 1 225 ? 37.957 3.224 -60.470 1.00 96.06 225 GLU A C 1
ATOM 1835 O O . GLU A 1 225 ? 38.501 3.107 -61.572 1.00 96.06 225 GLU A O 1
ATOM 1840 N N . LEU A 1 226 ? 38.496 3.972 -59.502 1.00 96.19 226 LEU A N 1
ATOM 1841 C CA . LEU A 1 226 ? 39.751 4.720 -59.658 1.00 96.19 226 LEU A CA 1
ATOM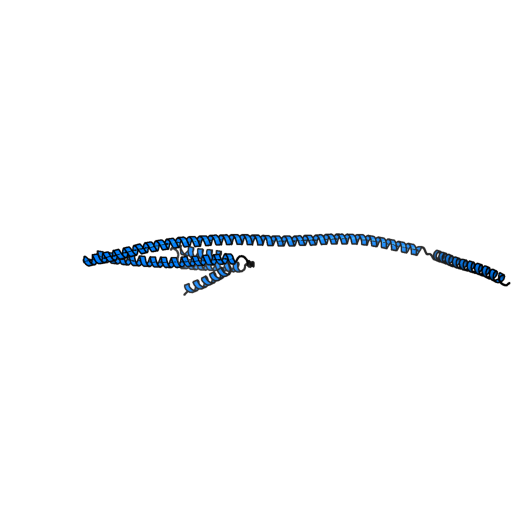 1842 C C . LEU A 1 226 ? 40.960 3.806 -59.902 1.00 96.19 226 LEU A C 1
ATOM 1844 O O . LEU A 1 226 ? 41.828 4.124 -60.720 1.00 96.19 226 LEU A O 1
ATOM 1848 N N . VAL A 1 227 ? 41.023 2.648 -59.239 1.00 95.25 227 VAL A N 1
ATOM 1849 C CA . VAL A 1 227 ? 42.069 1.640 -59.467 1.00 95.25 227 VAL A CA 1
ATOM 1850 C C . VAL A 1 227 ? 41.982 1.097 -60.891 1.00 95.25 227 VAL A C 1
ATOM 1852 O O . VAL A 1 227 ? 43.011 0.993 -61.559 1.00 95.25 227 VAL A O 1
ATOM 1855 N N . LEU A 1 228 ? 40.778 0.801 -61.392 1.00 95.06 228 LEU A N 1
ATOM 1856 C CA . LEU A 1 228 ? 40.581 0.358 -62.776 1.00 95.06 228 LEU A CA 1
ATOM 1857 C C . LEU A 1 228 ? 41.034 1.423 -63.784 1.00 95.06 228 LEU A C 1
ATOM 1859 O O . LEU A 1 228 ? 41.744 1.098 -64.739 1.00 95.06 228 LEU A O 1
ATOM 1863 N N . GLN A 1 229 ? 40.681 2.691 -63.557 1.00 94.25 229 GLN A N 1
ATOM 1864 C CA . GLN A 1 229 ? 41.142 3.810 -64.385 1.00 94.25 229 GLN A CA 1
ATOM 1865 C C . GLN A 1 229 ? 42.670 3.944 -64.353 1.00 94.25 229 GLN A C 1
ATOM 1867 O O . GLN A 1 229 ? 43.305 4.041 -65.402 1.00 94.25 229 GLN A O 1
ATOM 1872 N N . THR A 1 230 ? 43.273 3.861 -63.166 1.00 93.50 230 THR A N 1
ATOM 1873 C CA . THR A 1 230 ? 44.730 3.925 -62.981 1.00 93.50 230 THR A CA 1
ATOM 1874 C C . THR A 1 230 ? 45.437 2.771 -63.691 1.00 93.50 230 THR A C 1
ATOM 1876 O O . THR A 1 230 ? 46.445 2.978 -64.363 1.00 93.50 230 THR A O 1
ATOM 1879 N N . GLN A 1 231 ? 44.902 1.550 -63.606 1.00 94.94 231 GLN A N 1
ATOM 1880 C CA . GLN A 1 231 ? 45.443 0.398 -64.330 1.00 94.94 231 GLN A CA 1
ATOM 1881 C C . GLN A 1 231 ? 45.348 0.582 -65.845 1.00 94.94 231 GLN A C 1
ATOM 1883 O O . GLN A 1 231 ? 46.283 0.222 -66.560 1.00 94.94 231 GLN A O 1
ATOM 1888 N N . LYS A 1 232 ? 44.241 1.144 -66.344 1.00 95.31 232 LYS A N 1
ATOM 1889 C CA . LYS A 1 232 ? 44.083 1.453 -67.768 1.00 95.31 232 LYS A CA 1
ATOM 1890 C C . LYS A 1 232 ? 45.125 2.478 -68.224 1.00 95.31 232 LYS A C 1
ATOM 1892 O O . LYS A 1 232 ? 45.850 2.200 -69.175 1.00 95.31 232 LYS A O 1
ATOM 1897 N N . ALA A 1 233 ? 45.262 3.586 -67.496 1.00 93.19 233 ALA A N 1
ATOM 1898 C CA . ALA A 1 233 ? 46.264 4.614 -67.771 1.00 93.19 233 ALA A CA 1
ATOM 1899 C C . ALA A 1 233 ? 47.695 4.049 -67.727 1.00 93.19 233 ALA A C 1
ATOM 1901 O O . ALA A 1 233 ? 48.509 4.339 -68.600 1.00 93.19 233 ALA A O 1
ATOM 1902 N N . LYS A 1 234 ? 47.996 3.172 -66.759 1.00 94.69 234 LYS A N 1
ATOM 1903 C CA . LYS A 1 234 ? 49.289 2.482 -66.678 1.00 94.69 234 LYS A CA 1
ATOM 1904 C C . LYS A 1 234 ? 49.572 1.646 -67.930 1.00 94.69 234 LYS A C 1
ATOM 1906 O O . LYS A 1 234 ? 50.661 1.761 -68.480 1.00 94.69 234 LYS A O 1
ATOM 1911 N N . ARG A 1 235 ? 48.610 0.844 -68.403 1.00 92.00 235 ARG A N 1
ATOM 1912 C CA . ARG A 1 235 ? 48.777 0.046 -69.635 1.00 92.00 235 ARG A CA 1
ATOM 1913 C C . ARG A 1 235 ? 48.978 0.927 -70.868 1.00 92.00 235 ARG A C 1
ATOM 1915 O O . ARG A 1 235 ? 49.769 0.585 -71.739 1.00 92.00 235 ARG A O 1
ATOM 1922 N N . GLU A 1 236 ? 48.268 2.050 -70.951 1.00 92.50 236 GLU A N 1
ATOM 1923 C CA . GLU A 1 236 ? 48.445 3.023 -72.036 1.00 92.50 236 GLU A CA 1
ATOM 1924 C C . GLU A 1 236 ? 49.859 3.624 -72.019 1.00 92.50 236 GLU A C 1
ATOM 1926 O O . GLU A 1 236 ? 50.507 3.676 -73.063 1.00 92.50 236 GLU A O 1
ATOM 1931 N N . LEU A 1 237 ? 50.377 3.994 -70.842 1.00 91.44 237 LEU A N 1
ATOM 1932 C CA . LEU A 1 237 ? 51.762 4.451 -70.674 1.00 91.44 237 LEU A CA 1
ATOM 1933 C C . LEU A 1 237 ? 52.785 3.366 -71.024 1.00 91.44 237 LEU A C 1
ATOM 1935 O O . LEU A 1 237 ? 53.741 3.654 -71.737 1.00 91.44 237 LEU A O 1
ATOM 1939 N N . GLU A 1 238 ? 52.586 2.123 -70.579 1.00 91.44 238 GLU A N 1
ATOM 1940 C CA . GLU A 1 238 ? 53.449 0.988 -70.943 1.00 91.44 238 GLU A CA 1
ATOM 1941 C C . GLU A 1 238 ? 53.496 0.791 -72.463 1.00 91.44 238 GLU A C 1
ATOM 1943 O O . GLU A 1 238 ? 54.576 0.625 -73.029 1.00 91.44 238 GLU A O 1
ATOM 1948 N N . LYS A 1 239 ? 52.344 0.894 -73.137 1.00 88.81 239 LYS A N 1
ATOM 1949 C CA . LYS A 1 239 ? 52.262 0.827 -74.598 1.00 88.81 239 LYS A CA 1
ATOM 1950 C C . LYS A 1 239 ? 53.007 1.986 -75.266 1.00 88.81 239 LYS A C 1
ATOM 1952 O O . LYS A 1 239 ? 53.785 1.744 -76.181 1.00 88.81 239 LYS A O 1
ATOM 1957 N N . MET A 1 240 ? 52.818 3.221 -74.795 1.00 87.69 240 MET A N 1
ATOM 1958 C CA . MET A 1 240 ? 53.540 4.395 -75.307 1.00 87.69 240 MET A CA 1
ATOM 1959 C C . MET A 1 240 ? 55.059 4.261 -75.129 1.00 87.69 240 MET A C 1
ATOM 1961 O O . MET A 1 240 ? 55.820 4.590 -76.038 1.00 87.69 240 MET A O 1
ATOM 1965 N N . ILE A 1 241 ? 55.513 3.742 -73.983 1.00 82.44 241 ILE A N 1
ATOM 1966 C CA . ILE A 1 241 ? 56.931 3.464 -73.730 1.00 82.44 241 ILE A CA 1
ATOM 1967 C C . ILE A 1 241 ? 57.448 2.424 -74.727 1.00 82.44 241 ILE A C 1
ATOM 1969 O O . ILE A 1 241 ? 58.495 2.640 -75.334 1.00 82.44 241 ILE A O 1
ATOM 1973 N N . GLU A 1 242 ? 56.726 1.325 -74.936 1.00 80.88 242 GLU A N 1
ATOM 1974 C CA . GLU A 1 242 ? 57.139 0.280 -75.876 1.00 80.88 242 GLU A CA 1
ATOM 1975 C C . GLU A 1 242 ? 57.181 0.793 -77.327 1.00 80.88 242 GLU A C 1
ATOM 1977 O O . GLU A 1 242 ? 58.167 0.594 -78.035 1.00 80.88 242 GLU A O 1
ATOM 1982 N N . GLU A 1 243 ? 56.179 1.571 -77.747 1.00 77.88 243 GLU A N 1
ATOM 1983 C CA . GLU A 1 243 ? 56.161 2.247 -79.052 1.00 77.88 243 GLU A CA 1
ATOM 1984 C C . GLU A 1 243 ? 57.325 3.243 -79.218 1.00 77.88 243 GLU A C 1
ATOM 1986 O O . GLU A 1 243 ? 57.864 3.391 -80.319 1.00 77.88 243 GLU A O 1
ATOM 1991 N N . SER A 1 244 ? 57.744 3.911 -78.137 1.00 69.50 244 SER A N 1
ATOM 1992 C CA . SER A 1 244 ? 58.900 4.817 -78.147 1.00 69.50 244 SER A CA 1
ATOM 1993 C C . SER A 1 244 ? 60.240 4.072 -78.222 1.00 69.50 244 SER A C 1
ATOM 1995 O O . SER A 1 244 ? 61.133 4.508 -78.950 1.00 69.50 244 SER A O 1
ATOM 1997 N N . LYS A 1 245 ? 60.368 2.907 -77.565 1.00 65.25 245 LYS A N 1
ATOM 1998 C CA . LYS A 1 245 ? 61.556 2.039 -77.664 1.00 65.25 245 LYS A CA 1
ATOM 1999 C C . LYS A 1 245 ? 61.763 1.508 -79.082 1.00 65.25 245 LYS A C 1
ATOM 2001 O O . LYS A 1 245 ? 62.899 1.409 -79.530 1.00 65.25 245 LYS A O 1
ATOM 2006 N N . ILE A 1 246 ? 60.678 1.223 -79.804 1.00 56.22 246 ILE A N 1
ATOM 2007 C CA . ILE A 1 246 ? 60.716 0.680 -81.172 1.00 56.22 246 ILE A CA 1
ATOM 2008 C C . ILE A 1 246 ? 61.097 1.748 -82.227 1.00 56.22 246 ILE A C 1
ATOM 2010 O O . ILE A 1 246 ? 61.397 1.407 -83.368 1.00 56.22 246 ILE A O 1
ATOM 2014 N N . LYS A 1 247 ? 61.150 3.046 -81.886 1.00 54.16 247 LYS A N 1
ATOM 2015 C CA . LYS A 1 247 ? 61.387 4.132 -82.864 1.00 54.16 247 LYS A CA 1
ATOM 2016 C C . LYS A 1 247 ? 62.775 4.773 -82.865 1.00 54.16 247 LYS A C 1
ATOM 2018 O O . LYS A 1 247 ? 62.994 5.659 -83.691 1.00 54.16 247 LYS A O 1
ATOM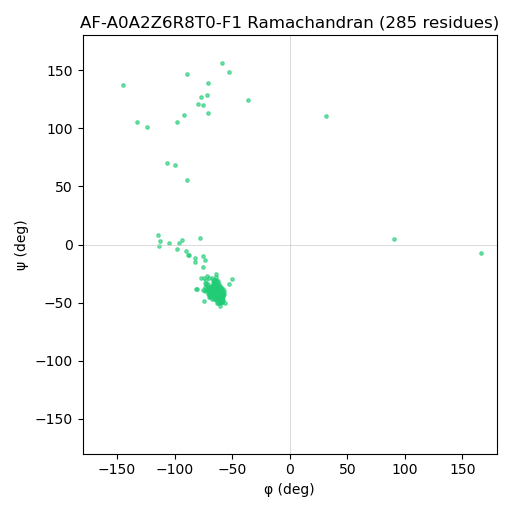 2023 N N . LEU A 1 248 ? 63.707 4.326 -82.030 1.00 53.91 248 LEU A N 1
ATOM 2024 C CA . LEU A 1 248 ? 65.131 4.645 -82.180 1.00 53.91 248 LEU A CA 1
ATOM 2025 C C . LEU A 1 248 ? 65.859 3.399 -82.689 1.00 53.91 248 LEU A C 1
ATOM 2027 O O . LEU A 1 248 ? 66.624 2.770 -81.960 1.00 53.91 248 LEU A O 1
ATOM 2031 N N . ASP A 1 249 ? 65.598 3.036 -83.948 1.00 55.97 249 ASP A N 1
ATOM 2032 C CA . ASP A 1 249 ? 66.539 2.183 -84.668 1.00 55.97 249 ASP A CA 1
ATOM 2033 C C . ASP A 1 249 ? 67.908 2.888 -84.722 1.00 55.97 249 ASP A C 1
ATOM 2035 O O . ASP A 1 249 ? 68.019 4.112 -84.554 1.00 55.97 249 ASP A O 1
ATOM 2039 N N . GLY A 1 250 ? 68.974 2.103 -84.880 1.00 58.09 250 GLY A N 1
ATOM 2040 C CA . GLY A 1 250 ? 70.337 2.632 -84.939 1.00 58.09 250 GLY A CA 1
ATOM 2041 C C . GLY A 1 250 ? 70.479 3.778 -85.944 1.00 58.09 250 GLY A C 1
ATOM 2042 O O . GLY A 1 250 ? 71.230 4.712 -85.683 1.00 58.09 250 GLY A O 1
ATOM 2043 N N . ASP A 1 251 ? 69.677 3.776 -87.010 1.00 57.56 251 ASP A N 1
ATOM 2044 C CA . ASP A 1 251 ? 69.710 4.775 -88.074 1.00 57.56 251 ASP A CA 1
ATOM 2045 C C . ASP A 1 251 ? 69.183 6.137 -87.619 1.00 57.56 251 ASP A C 1
ATOM 2047 O O . ASP A 1 251 ? 69.810 7.154 -87.902 1.00 57.56 251 ASP A O 1
ATOM 2051 N N . LYS A 1 252 ? 68.088 6.206 -86.852 1.00 65.19 252 LYS A N 1
ATOM 2052 C CA . LYS A 1 252 ? 67.591 7.482 -86.300 1.00 65.19 252 LYS A CA 1
ATOM 2053 C C . LYS A 1 252 ? 68.471 8.014 -85.184 1.00 65.19 252 LYS A C 1
ATOM 2055 O O . LYS A 1 252 ? 68.651 9.225 -85.081 1.00 65.19 252 LYS A O 1
ATOM 2060 N N . LYS A 1 253 ? 69.040 7.128 -84.365 1.00 66.69 253 LYS A N 1
ATOM 2061 C CA . LYS A 1 253 ? 69.991 7.526 -83.321 1.00 66.69 253 LYS A CA 1
ATOM 2062 C C . LYS A 1 253 ? 71.283 8.073 -83.939 1.00 66.69 253 LYS A C 1
ATOM 2064 O O . LYS A 1 253 ? 71.768 9.107 -83.490 1.00 66.69 253 LYS A O 1
ATOM 2069 N N . ASN A 1 254 ? 71.771 7.443 -85.008 1.00 65.62 254 ASN A N 1
ATOM 2070 C CA . ASN A 1 254 ? 72.907 7.926 -85.791 1.00 65.62 254 ASN A CA 1
ATOM 2071 C C . ASN A 1 254 ? 72.573 9.216 -86.544 1.00 65.62 254 ASN A C 1
ATOM 2073 O O . ASN A 1 254 ? 73.381 10.129 -86.530 1.00 65.62 254 ASN A O 1
ATOM 2077 N N . ARG A 1 255 ? 71.367 9.357 -87.108 1.00 67.75 255 ARG A N 1
ATOM 2078 C CA . ARG A 1 255 ? 70.923 10.597 -87.767 1.00 67.75 255 ARG A CA 1
ATOM 2079 C C . ARG A 1 255 ? 70.842 11.773 -86.795 1.00 67.75 255 ARG A C 1
ATOM 2081 O O . ARG A 1 255 ? 71.217 12.881 -87.150 1.00 67.75 255 ARG A O 1
ATOM 2088 N N . ILE A 1 256 ? 70.355 11.544 -85.575 1.00 70.94 256 ILE A N 1
ATOM 2089 C CA . ILE A 1 256 ? 70.353 12.565 -84.521 1.00 70.94 256 ILE A CA 1
ATOM 2090 C C . ILE A 1 256 ? 71.794 12.897 -84.117 1.00 70.94 256 ILE A C 1
ATOM 2092 O O . ILE A 1 256 ? 72.119 14.072 -83.992 1.00 70.94 256 ILE A O 1
ATOM 2096 N N . LYS A 1 257 ? 72.670 11.894 -83.978 1.00 75.19 257 LYS A N 1
ATOM 2097 C CA . LYS A 1 257 ? 74.092 12.107 -83.674 1.00 75.19 257 LYS A CA 1
ATOM 2098 C C . LYS A 1 257 ? 74.808 12.912 -84.767 1.00 75.19 257 LYS A C 1
ATOM 2100 O O . LYS A 1 257 ? 75.450 13.895 -84.438 1.00 75.19 257 LYS A O 1
ATOM 2105 N N . GLU A 1 258 ? 74.607 12.570 -86.041 1.00 73.69 258 GLU A N 1
ATOM 2106 C CA . GLU A 1 258 ? 75.141 13.314 -87.191 1.00 73.69 258 GLU A CA 1
ATOM 2107 C C . GLU A 1 258 ? 74.625 14.756 -87.240 1.00 73.69 258 GLU A C 1
ATOM 2109 O O . GLU A 1 258 ? 75.355 15.651 -87.645 1.00 73.69 258 GLU A O 1
ATOM 2114 N N . LEU A 1 259 ? 73.367 15.005 -86.858 1.00 75.69 259 LEU A N 1
ATOM 2115 C CA . LEU A 1 259 ? 72.827 16.366 -86.806 1.00 75.69 259 LEU A CA 1
ATOM 2116 C C . LEU A 1 259 ? 73.476 17.197 -85.694 1.00 75.69 259 LEU A C 1
ATOM 2118 O O . LEU A 1 259 ? 73.740 18.372 -85.919 1.00 75.69 259 LEU A O 1
ATOM 2122 N N . PHE A 1 260 ? 73.755 16.597 -84.533 1.00 74.50 260 PHE A N 1
ATOM 2123 C CA . PHE A 1 260 ? 74.500 17.267 -83.464 1.00 74.50 260 PHE A CA 1
ATOM 2124 C C . PHE A 1 260 ? 75.967 17.504 -83.852 1.00 74.50 260 PHE A C 1
ATOM 2126 O O . PHE A 1 260 ? 76.448 18.615 -83.674 1.00 74.50 260 PHE A O 1
ATOM 2133 N N . GLU A 1 261 ? 76.642 16.515 -84.448 1.00 75.19 261 GLU A N 1
ATOM 2134 C CA . GLU A 1 261 ? 78.034 16.642 -84.917 1.00 75.19 261 GLU A CA 1
ATOM 2135 C C . GLU A 1 261 ? 78.167 17.705 -86.020 1.00 75.19 261 GLU A C 1
ATOM 2137 O O . GLU A 1 261 ? 79.052 18.549 -85.956 1.00 75.19 261 GLU A O 1
ATOM 2142 N N . ARG A 1 262 ? 77.239 17.755 -86.989 1.00 72.44 262 ARG A N 1
ATOM 2143 C CA . ARG A 1 262 ? 77.229 18.817 -88.015 1.00 72.44 262 ARG A CA 1
ATOM 2144 C C . ARG A 1 262 ? 76.976 20.204 -87.444 1.00 72.44 262 ARG A C 1
ATOM 2146 O O . ARG A 1 262 ? 77.411 21.183 -88.038 1.00 72.44 262 ARG A O 1
ATOM 2153 N N . GLN A 1 263 ? 76.216 20.302 -86.359 1.00 68.56 263 GLN A N 1
ATOM 2154 C CA . GLN A 1 263 ? 75.974 21.583 -85.711 1.00 68.56 263 GLN A CA 1
ATOM 2155 C C . GLN A 1 263 ? 77.223 22.056 -84.962 1.00 68.56 263 GLN A C 1
ATOM 2157 O O . GLN A 1 263 ? 77.575 23.221 -85.073 1.00 68.56 263 GLN A O 1
ATOM 2162 N N . GLU A 1 264 ? 77.944 21.139 -84.318 1.00 69.00 264 GLU A N 1
ATOM 2163 C CA . GLU A 1 264 ? 79.243 21.406 -83.692 1.00 69.00 264 GLU A CA 1
ATOM 2164 C C . GLU A 1 264 ? 80.305 21.820 -84.733 1.00 69.00 264 GLU A C 1
ATOM 2166 O O . GLU A 1 264 ? 80.997 22.815 -84.541 1.00 69.00 264 GLU A O 1
ATOM 2171 N N . GLU A 1 265 ? 80.363 21.147 -85.890 1.00 69.56 265 GLU A N 1
ATOM 2172 C CA . GLU A 1 265 ? 81.251 21.523 -87.006 1.00 69.56 265 GLU A CA 1
ATOM 2173 C C . GLU A 1 265 ? 80.915 22.899 -87.607 1.00 69.56 265 GLU A C 1
ATOM 2175 O O . GLU A 1 265 ? 81.818 23.657 -87.967 1.00 69.56 265 GLU A O 1
ATOM 2180 N N . ASN A 1 266 ? 79.626 23.239 -87.724 1.00 69.00 266 ASN A N 1
ATOM 2181 C CA . ASN A 1 266 ? 79.204 24.561 -88.189 1.00 69.00 266 ASN A CA 1
ATOM 2182 C C . ASN A 1 266 ? 79.564 25.652 -87.175 1.00 69.00 266 ASN A C 1
ATOM 2184 O O . ASN A 1 266 ? 80.080 26.693 -87.576 1.00 69.00 266 ASN A O 1
ATOM 2188 N N . ASP A 1 267 ? 79.330 25.403 -85.885 1.00 69.44 267 ASP A N 1
ATOM 2189 C CA . ASP A 1 267 ? 79.650 26.349 -84.817 1.00 69.44 267 ASP A CA 1
ATOM 2190 C C . ASP A 1 267 ? 81.172 26.598 -84.746 1.00 69.44 267 ASP A C 1
ATOM 2192 O O . ASP A 1 267 ? 81.598 27.747 -84.618 1.00 69.44 267 ASP A O 1
ATOM 2196 N N . ASP A 1 268 ? 82.001 25.561 -84.926 1.00 65.94 268 ASP A N 1
ATOM 2197 C CA . ASP A 1 268 ? 83.467 25.677 -85.000 1.00 65.94 268 ASP A CA 1
ATOM 2198 C C . ASP A 1 268 ? 83.946 26.398 -86.273 1.00 65.94 268 ASP A C 1
ATOM 2200 O O . ASP A 1 268 ? 84.892 27.193 -86.225 1.00 65.94 268 ASP A O 1
ATOM 2204 N N . SER A 1 269 ? 83.286 26.167 -87.413 1.00 65.31 269 SER A N 1
ATOM 2205 C CA . SER A 1 269 ? 83.589 26.867 -88.667 1.00 65.31 269 SER A CA 1
ATOM 2206 C C . SER A 1 269 ? 83.234 28.355 -88.591 1.00 65.31 269 SER A C 1
ATOM 2208 O O . SER A 1 269 ? 84.014 29.189 -89.057 1.00 65.31 269 SER A O 1
ATOM 2210 N N . GLU A 1 270 ? 82.099 28.715 -87.984 1.00 68.06 270 GLU A N 1
ATOM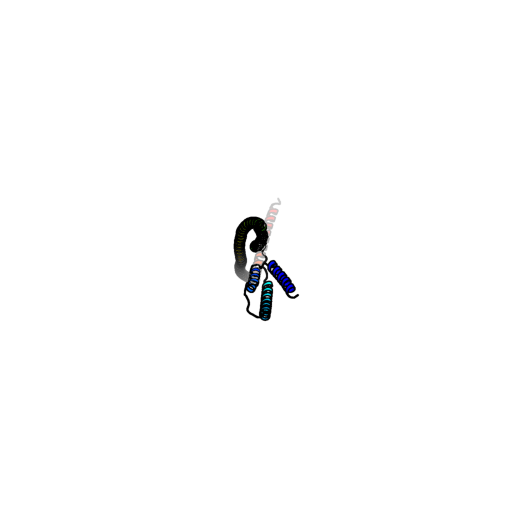 2211 C CA . GLU A 1 270 ? 81.745 30.114 -87.712 1.00 68.06 270 GLU A CA 1
ATOM 2212 C C . GLU A 1 270 ? 82.750 30.757 -86.741 1.00 68.06 270 GLU A C 1
ATOM 2214 O O . GLU A 1 270 ? 83.153 31.911 -86.924 1.00 68.06 270 GLU A O 1
ATOM 2219 N N . LEU A 1 271 ? 83.232 30.004 -85.747 1.00 65.44 271 LEU A N 1
ATOM 2220 C CA . LEU A 1 271 ? 84.267 30.452 -84.813 1.00 65.44 271 LEU A CA 1
ATOM 2221 C C . LEU A 1 271 ? 85.613 30.714 -85.503 1.00 65.44 271 LEU A C 1
ATOM 2223 O O . LEU A 1 271 ? 86.275 31.708 -85.180 1.00 65.44 271 LEU A O 1
ATOM 2227 N N . GLU A 1 272 ? 86.019 29.875 -86.461 1.00 67.25 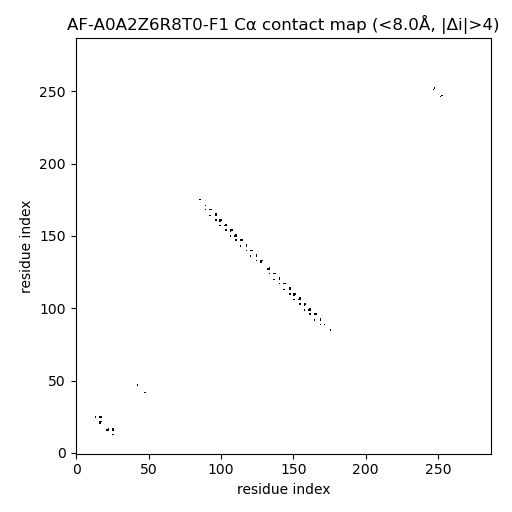272 GLU A N 1
ATOM 2228 C CA . GLU A 1 272 ? 87.239 30.115 -87.239 1.00 67.25 272 GLU A CA 1
ATOM 2229 C C . GLU A 1 272 ? 87.094 31.240 -88.267 1.00 67.25 272 GLU A C 1
ATOM 2231 O O . GLU A 1 272 ? 88.033 32.016 -88.463 1.00 67.25 272 GLU A O 1
ATOM 2236 N N . GLU A 1 273 ? 85.917 31.428 -88.863 1.00 67.56 273 GLU A N 1
ATOM 2237 C CA . GLU A 1 273 ? 85.656 32.591 -89.715 1.00 67.56 273 GLU A CA 1
ATOM 2238 C C . GLU A 1 273 ? 85.706 33.898 -88.900 1.00 67.56 273 GLU A C 1
ATOM 2240 O O . GLU A 1 273 ? 86.318 34.888 -89.321 1.00 67.56 273 GLU A O 1
ATOM 2245 N N . ILE A 1 274 ? 85.172 33.890 -87.672 1.00 66.56 274 ILE A N 1
ATOM 2246 C CA . ILE A 1 274 ? 85.286 35.006 -86.724 1.00 66.56 274 ILE A CA 1
ATOM 2247 C C . ILE A 1 274 ? 86.749 35.244 -86.313 1.00 66.56 274 ILE A C 1
ATOM 2249 O O . ILE A 1 274 ? 87.189 36.399 -86.299 1.00 66.56 274 ILE A O 1
ATOM 2253 N N . LYS A 1 275 ? 87.536 34.199 -86.018 1.00 68.38 275 LYS A N 1
ATOM 2254 C CA . LYS A 1 275 ? 88.980 34.332 -85.736 1.00 68.38 275 LYS A CA 1
ATOM 2255 C C . LYS A 1 275 ? 89.745 34.894 -86.926 1.00 68.38 275 LYS A C 1
ATOM 2257 O O . LYS A 1 275 ? 90.567 35.788 -86.738 1.00 68.38 275 LYS A O 1
ATOM 2262 N N . PHE A 1 276 ? 89.469 34.430 -88.142 1.00 69.31 276 PHE A N 1
ATOM 2263 C CA . PHE A 1 276 ? 90.085 34.954 -89.358 1.00 69.31 276 PHE A CA 1
ATOM 2264 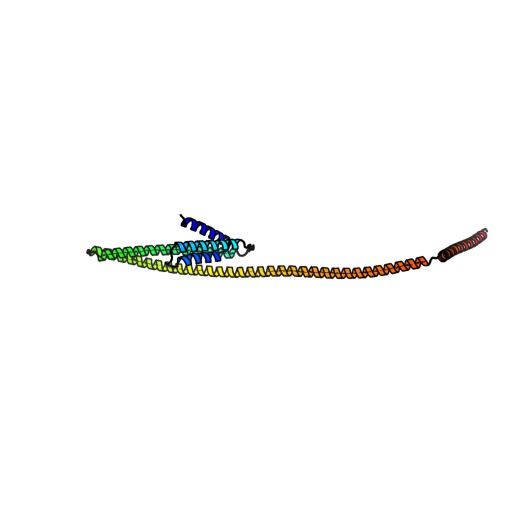C C . PHE A 1 276 ? 89.771 36.447 -89.549 1.00 69.31 276 PHE A C 1
ATOM 2266 O O . PHE A 1 276 ? 90.671 37.252 -89.809 1.00 69.31 276 PHE A O 1
ATOM 2273 N N . LEU A 1 277 ? 88.513 36.853 -89.341 1.00 68.69 277 LEU A N 1
ATOM 2274 C CA . LEU A 1 277 ? 88.095 38.258 -89.394 1.00 68.69 277 LEU A CA 1
ATOM 2275 C C . LEU A 1 277 ? 88.733 39.114 -88.285 1.00 68.69 277 LEU A C 1
ATOM 2277 O O . LEU A 1 277 ? 89.071 40.278 -88.529 1.00 68.69 277 LEU A O 1
ATOM 2281 N N . LEU A 1 278 ? 88.927 38.560 -87.085 1.00 65.94 278 LEU A N 1
ATOM 2282 C CA . LEU A 1 278 ? 89.613 39.227 -85.973 1.00 65.94 278 LEU A CA 1
ATOM 2283 C C . LEU A 1 278 ? 91.118 39.377 -86.224 1.00 65.94 278 LEU A C 1
ATOM 2285 O O . LEU A 1 278 ? 91.636 40.479 -86.041 1.00 65.94 278 LEU A O 1
ATOM 2289 N N . SER A 1 279 ? 91.802 38.336 -86.709 1.00 65.25 279 SER A N 1
ATOM 2290 C CA . SER A 1 279 ? 93.221 38.393 -87.091 1.00 65.25 279 SER A CA 1
ATOM 2291 C C . SER A 1 279 ? 93.458 39.447 -88.171 1.00 65.25 279 SER A C 1
ATOM 2293 O O . SER A 1 279 ? 94.321 40.307 -88.025 1.00 65.25 279 SER A O 1
ATOM 2295 N N . ARG A 1 280 ? 92.589 39.503 -89.188 1.00 64.31 280 ARG A N 1
ATOM 2296 C CA . ARG A 1 280 ? 92.669 40.517 -90.250 1.00 64.31 280 ARG A CA 1
ATOM 2297 C C . ARG A 1 280 ? 92.420 41.947 -89.746 1.00 64.31 280 ARG A C 1
ATOM 2299 O O . ARG A 1 280 ? 92.963 42.902 -90.298 1.00 64.31 280 ARG A O 1
ATOM 2306 N N . LYS A 1 281 ? 91.596 42.127 -88.705 1.00 61.94 281 LYS A N 1
ATOM 2307 C CA . LYS A 1 281 ? 91.397 43.434 -88.047 1.00 61.94 281 LYS A CA 1
ATOM 2308 C C . LYS A 1 281 ? 92.551 43.822 -87.117 1.00 61.94 281 LYS A C 1
ATOM 2310 O O . LYS A 1 281 ? 92.768 45.017 -86.933 1.00 61.94 281 LYS A O 1
ATOM 2315 N N . LEU A 1 282 ? 93.258 42.854 -86.536 1.00 59.72 282 LEU A N 1
ATOM 2316 C CA . LEU A 1 282 ? 94.455 43.080 -85.721 1.00 59.72 282 LEU A CA 1
ATOM 2317 C C . LEU A 1 282 ? 95.671 43.430 -86.591 1.00 59.72 282 LEU A C 1
ATOM 2319 O O . LEU A 1 282 ? 96.378 44.379 -86.262 1.00 59.72 282 LEU A O 1
ATOM 2323 N N . ASP A 1 283 ? 95.836 42.782 -87.746 1.00 58.25 283 ASP A N 1
ATOM 2324 C CA . ASP A 1 283 ? 96.894 43.112 -88.715 1.00 58.25 283 ASP A CA 1
ATOM 2325 C C . ASP A 1 283 ? 96.697 44.503 -89.345 1.00 58.25 283 ASP A C 1
ATOM 2327 O O . ASP A 1 283 ? 97.658 45.227 -89.590 1.00 58.25 283 ASP A O 1
ATOM 2331 N N . ASN A 1 284 ? 95.445 44.948 -89.504 1.00 57.09 284 ASN A N 1
ATOM 2332 C CA . ASN A 1 284 ? 95.108 46.316 -89.924 1.00 57.09 284 ASN A CA 1
ATOM 2333 C C . ASN A 1 284 ? 95.222 47.372 -88.799 1.00 57.09 284 ASN A C 1
ATOM 2335 O O . ASN A 1 284 ? 94.851 48.526 -89.009 1.00 57.09 284 ASN A O 1
ATOM 2339 N N . LYS A 1 285 ? 95.706 46.998 -87.605 1.00 55.16 285 LYS A N 1
ATOM 2340 C CA . LYS A 1 285 ? 95.928 47.890 -86.451 1.00 55.16 285 LYS A CA 1
ATOM 2341 C C . LYS A 1 285 ? 97.405 48.050 -86.058 1.00 55.16 285 LYS A C 1
ATOM 2343 O O . LYS A 1 285 ? 97.679 48.679 -85.039 1.00 55.16 285 LYS A O 1
ATOM 2348 N N . VAL A 1 286 ? 98.344 47.536 -86.859 1.00 53.09 286 VAL A N 1
ATOM 2349 C CA . VAL A 1 286 ? 99.785 47.819 -86.726 1.00 53.09 286 VAL A CA 1
ATOM 2350 C C . VAL A 1 286 ? 100.200 48.880 -87.751 1.00 53.09 286 VAL A C 1
ATOM 2352 O O . VAL A 1 286 ? 100.903 48.570 -88.706 1.00 53.09 286 VAL A O 1
ATOM 2355 N N . ILE A 1 287 ? 99.728 50.118 -87.554 1.00 43.12 287 ILE A N 1
ATOM 2356 C CA . ILE A 1 287 ? 100.399 51.398 -87.874 1.00 43.12 287 ILE A CA 1
ATOM 2357 C C . ILE A 1 287 ? 99.929 52.410 -86.829 1.00 43.12 287 ILE A C 1
ATOM 2359 O O . ILE A 1 287 ? 98.694 52.533 -86.660 1.00 43.12 287 ILE A O 1
#

Nearest PDB structures (foldseek):
  4ilo-assembly1_A  TM=9.814E-01  e=1.768E-01  Chlamydia trachomatis L2/434/Bu
  5sw8-assembly1_B  TM=5.040E-01  e=2.410E-01  Homo sapiens
  3na7-assembly1_A  TM=4.469E-01  e=4.177E+00  Helicobacter pylori NCTC 11638
  5nnv-assembly4_D  TM=3.244E-01  e=1.753E+00  Bacillus subtilis subsp. subtilis str. 168

Solvent-accessible surface area (backbone atoms only — not comparable to full-atom values): 15985 Å² total; per-residue (Å²): 120,73,69,64,57,51,53,56,55,50,50,56,50,51,53,51,39,57,75,70,68,46,57,66,61,51,54,53,51,52,49,56,58,54,63,64,72,72,65,78,88,88,72,65,67,68,63,54,51,56,52,51,53,52,54,49,53,53,52,52,53,54,49,59,56,58,70,69,57,83,79,84,90,75,92,74,84,89,60,57,65,72,57,47,56,55,48,53,53,51,52,49,50,51,51,49,50,50,53,48,50,52,54,41,53,52,46,52,53,52,45,53,55,46,53,52,52,42,53,52,50,52,52,52,47,74,73,54,86,53,68,68,60,39,54,54,51,50,55,53,43,52,54,50,50,53,54,41,52,54,48,52,51,53,42,50,54,46,51,52,54,44,50,58,49,51,53,53,51,52,49,53,53,51,51,53,50,53,52,51,56,54,52,52,53,50,52,55,50,52,53,54,49,53,52,50,54,53,50,51,54,52,50,55,48,53,52,54,54,48,54,52,48,55,53,50,53,51,51,52,50,52,50,50,54,52,50,52,51,50,53,51,53,49,53,52,50,53,49,53,51,52,58,54,63,70,66,59,45,72,66,54,51,47,51,53,49,51,52,52,51,54,48,51,52,48,54,52,50,53,50,49,54,50,48,53,54,49,51,57,54,53,64,74,60,78,123

Radius of gyration: 58.85 Å; Cα contacts (8 Å, |Δi|>4): 49; chains: 1; bounding box: 138×90×150 Å

Sequence (287 aa):
MTQQLNEVETSTLFERLVKTGNQEKVKELIKKYYEKNDIGEGSSQDYRINKLELEKKALIKEIDELLKEPKPDVQIESTKEELSEDKGGLEHLLNEVKILTVDRTKKEKEIISLEEKIKKLENIVKTSYDPKRISELQRKMEDLRGKLAIKKTELSNAREKLVKKDDSVRKQIADLKGKIDSLQNTVRGLESEKKRNKSSKKESKLQLDKTRIDESEHKLKEISELVLQTQKAKRELEKMIEESKIKLDGDKKNRIKELFERQEENDDSELEEIKFLLSRKLDNKVI

Secondary structure (DSSP, 8-state):
-HHHHHHHHHHHHHHHHHHHT-HHHHHHHHHHHHHTTS--S-S-HHHHHHHHHHHHHHHHHHHHHHTTSPPP-----TTHHHHHHHHHHHHHHHHHHHHHHHHHHHHHHHHHHHHHHHHHHHHHHHH---HHHHHHHHHHHHHHHHHHHHHHHHHHHHHHHHHHHHHHHHHHHHHHHHHHHHHHHHHHHHHHHHHHHHHHHHHHHHHHHHHHHHHHHHHHHHHHHHHHHHHHHHHHHHHHHHHHHTT--HHHHHHHHHHHHHHHHHHHHHHHHHHHHHHHHHHTT--

pLDDT: mean 73.07, std 16.94, range [33.84, 96.19]

Organism: NCBI:txid94130

Mean predicted aligned error: 20.22 Å

Foldseek 3Di:
DVVVVVVVVVVVVLVVCVVVVVVVVSVVVVVVVVVVVPDDDDDDPVVVVVVVVVVVVVVVVVVVVVVPDDDDDDDDPPPPPVVVVLVVVLVVLVVVLVVLVVVLVVLVVVLVVLVVVLVVLVVCLVPDDDPVVNVVSVVVSVVSVVVNVVSVVVSVVSVVVSVVSVVVSVVSVVVVVVVVVVVVVVVVVVVVVVVVVVVVVVVVVVVVVVVVVVVVVVVVVVVVVVVVVVVVVVVVVVVVVVVVVVPPDVVVVVVVVVVVVVVVVVVVVVVVVVVVVVVVVVVVVPD